Protein AF-A0A7S0MVW5-F1 (afdb_monomer)

Solvent-accessible surface area (backbone atoms only — not comparable to full-atom values): 17102 Å² total; per-residue (Å²): 141,81,83,90,83,86,90,83,88,86,88,87,87,88,82,88,87,86,83,88,82,91,84,80,90,77,93,72,86,74,81,76,71,76,75,78,74,78,78,76,79,80,83,83,58,60,48,75,63,51,92,54,32,26,44,27,55,81,69,75,93,66,80,64,51,85,53,43,31,73,39,68,80,58,76,76,61,58,70,81,57,87,52,83,20,74,45,78,72,50,70,47,24,46,50,53,45,45,56,51,51,52,50,53,50,66,76,37,76,79,34,30,40,28,40,52,34,53,77,57,37,63,41,39,33,47,48,52,46,50,52,44,48,37,38,33,41,67,67,65,44,52,40,70,61,48,48,62,58,48,64,85,56,53,82,86,54,42,60,59,33,39,61,67,53,96,63,84,80,90,62,65,48,42,70,60,57,54,36,43,52,51,41,50,35,36,75,72,42,45,38,34,56,46,93,66,84,81,55,24,55,60,37,61,50,65,61,40,49,50,24,47,32,62,88,52,58,34,30,41,74,77,37,75,95,79,40,74,49,60,62,81,62,45,95,58,98,63,72,48,55,46,85,53,96,94,39,62,44,40,18,60,68,42,48,52,53,54,37,51,77,69,68,57,89,79,85,85,79,85,73,76,83,86,127

Nearest PDB structures (foldseek):
  1ohd-assembly1_A  TM=9.008E-01  e=9.998E-17  Homo sapiens
  1ohe-assembly1_A  TM=9.026E-01  e=9.420E-16  Homo sapiens
  6g86-assembly1_A  TM=8.622E-01  e=2.129E-13  Saccharomyces cerevisiae
  5xw5-assembly1_A  TM=8.844E-01  e=6.140E-13  Saccharomyces cerevisiae S288C
  5xw4-assembly1_A  TM=8.847E-01  e=2.006E-12  Saccharomyces cerevisiae S288C

InterPro domains:
  IPR029021 Protein-tyrosine phosphatase-like [G3DSA:3.90.190.10] (38-185)
  IPR029021 Protein-tyrosine phosphatase-like [SSF52799] (51-191)
  IPR029260 Dual specificity/tyrosine protein phosphatase, N-terminal [PF14671] (56-184)
  IPR029260 Dual specificity/tyrosine protein phosphatase, N-terminal [cd17657] (51-186)
  IPR050561 Protein Tyrosine Phosphatase [PTHR23339] (126-270)

pLDDT: mean 82.32, std 23.45, range [25.62, 98.75]

Sequence (275 aa):
KLSTATPTDEKADFRNVGLDDNLKKKNNRIDQKPRPTREINSSSFAHEVMDRVCIAQNIKPFKSTNKFRCFRPASACTYHAFCDDFGPMSISSIAAFIKQLDHELSSFPSCKVVLCAEQGRRALTNAVFLLGAYMILRMELGAEEVARRFEWLGASSVEAFRDASFSTPDFGLTLHDCWRGLERGRAIGWVRAPSEGEQWGMLDVEQHAHYGDALNGDAHVVVPGKLVAFRGPQDLACGDFSDAGGRREFSAGYYAGVLAELGVTDVVRLPPPRG

Radius of gyration: 28.81 Å; Cα contacts (8 Å, |Δi|>4): 329; chains: 1; bounding box: 74×67×92 Å

Organism: NCBI:txid233186

Structure (mmCIF, N/CA/C/O backbone):
data_AF-A0A7S0MVW5-F1
#
_entry.id   AF-A0A7S0MVW5-F1
#
loop_
_atom_site.group_PDB
_atom_site.id
_atom_site.type_symbol
_atom_site.label_atom_id
_atom_site.label_alt_id
_atom_site.label_comp_id
_atom_site.label_asym_id
_atom_site.label_entity_id
_atom_site.label_seq_id
_atom_site.pdbx_PDB_ins_code
_atom_site.Cartn_x
_atom_site.Cartn_y
_atom_site.Cartn_z
_atom_site.occupancy
_atom_site.B_iso_or_equiv
_atom_site.auth_seq_id
_atom_site.auth_comp_id
_atom_site.auth_asym_id
_atom_site.auth_atom_id
_atom_site.pdbx_PDB_model_num
ATOM 1 N N . LYS A 1 1 ? 55.373 45.893 19.872 1.00 36.97 1 LYS A N 1
ATOM 2 C CA . LYS A 1 1 ? 54.395 47.002 19.755 1.00 36.97 1 LYS A CA 1
ATOM 3 C C . LYS A 1 1 ? 53.036 46.379 19.476 1.00 36.97 1 LYS A C 1
ATOM 5 O O . LYS A 1 1 ? 52.935 45.764 18.431 1.00 36.97 1 LYS A O 1
ATOM 10 N N . LEU A 1 2 ? 51.991 46.418 20.290 1.00 30.59 2 LEU A N 1
ATOM 11 C CA . LEU A 1 2 ? 51.679 46.726 21.699 1.00 30.59 2 LEU A CA 1
ATOM 12 C C . LEU A 1 2 ? 50.283 46.042 21.833 1.00 30.59 2 LEU A C 1
ATOM 14 O O . LEU A 1 2 ? 49.460 46.242 20.951 1.00 30.59 2 LEU A O 1
ATOM 18 N N . SER A 1 3 ? 50.096 45.001 22.649 1.00 26.50 3 SER A N 1
ATOM 19 C CA . SER A 1 3 ? 49.689 45.040 24.068 1.00 26.50 3 SER A CA 1
ATOM 20 C C . SER A 1 3 ? 48.187 45.300 24.312 1.00 26.50 3 SER A C 1
ATOM 22 O O . SER A 1 3 ? 47.752 46.424 24.111 1.00 26.50 3 SER A O 1
ATOM 24 N N . THR A 1 4 ? 47.505 44.267 24.859 1.00 28.06 4 THR A N 1
ATOM 25 C CA . THR A 1 4 ? 46.531 44.270 25.999 1.00 28.06 4 THR A CA 1
ATOM 26 C C . THR A 1 4 ? 45.212 45.070 25.842 1.00 28.06 4 THR A C 1
ATOM 28 O O . THR A 1 4 ? 45.187 46.067 25.149 1.00 28.06 4 THR A O 1
ATOM 31 N N . ALA A 1 5 ? 44.056 44.765 26.449 1.00 29.30 5 ALA A N 1
ATOM 32 C CA . ALA A 1 5 ? 43.727 44.089 27.705 1.00 29.30 5 ALA A CA 1
ATOM 33 C C . ALA A 1 5 ? 42.237 43.639 27.743 1.00 29.30 5 ALA A C 1
ATOM 35 O O . ALA A 1 5 ? 41.417 44.061 26.933 1.00 29.30 5 ALA A O 1
ATOM 36 N N . THR A 1 6 ? 41.945 42.790 28.727 1.00 28.55 6 THR A N 1
ATOM 37 C CA . THR A 1 6 ? 40.687 42.177 29.214 1.00 28.55 6 THR A CA 1
ATOM 38 C C . THR A 1 6 ? 39.700 43.156 29.920 1.00 28.55 6 THR A C 1
ATOM 40 O O . THR A 1 6 ? 40.017 44.340 30.012 1.00 28.55 6 THR A O 1
ATOM 43 N N . PRO A 1 7 ? 38.500 42.700 30.376 1.00 38.78 7 PRO A N 1
ATOM 44 C CA . PRO A 1 7 ? 37.231 43.446 30.380 1.00 38.78 7 PRO A CA 1
ATOM 45 C C . PRO A 1 7 ? 36.907 44.166 31.701 1.00 38.78 7 PRO A C 1
ATOM 47 O O . PRO A 1 7 ? 37.543 43.917 32.724 1.00 38.78 7 PRO A O 1
ATOM 50 N N . THR A 1 8 ? 35.854 44.992 31.691 1.00 27.95 8 THR A N 1
ATOM 51 C CA . THR A 1 8 ? 35.275 45.618 32.891 1.00 27.95 8 THR A CA 1
ATOM 52 C C . THR A 1 8 ? 33.755 45.484 32.950 1.00 27.95 8 THR A C 1
ATOM 54 O O . THR A 1 8 ? 33.061 45.704 31.959 1.00 27.95 8 THR A O 1
ATOM 57 N N . ASP A 1 9 ? 33.309 45.133 34.156 1.00 25.62 9 ASP A N 1
ATOM 58 C CA . ASP A 1 9 ? 31.951 45.048 34.694 1.00 25.62 9 ASP A CA 1
ATOM 59 C C . ASP A 1 9 ? 31.078 46.288 34.466 1.00 25.62 9 ASP A C 1
ATOM 61 O O . ASP A 1 9 ? 31.559 47.418 34.552 1.00 25.62 9 ASP A O 1
ATOM 65 N N . GLU A 1 10 ? 29.760 46.075 34.400 1.00 28.14 10 GLU A N 1
ATOM 66 C CA . GLU A 1 10 ? 28.805 47.058 34.910 1.00 28.14 10 GLU A CA 1
ATOM 67 C C . GLU A 1 10 ? 27.722 46.378 35.764 1.00 28.14 10 GLU A C 1
ATOM 69 O O . GLU A 1 10 ? 26.990 45.487 35.332 1.00 28.14 10 GLU A O 1
ATOM 74 N N . LYS A 1 11 ? 27.696 46.793 37.034 1.00 26.30 11 LYS A N 1
ATOM 75 C CA . LYS A 1 11 ? 26.744 46.426 38.083 1.00 26.30 11 LYS A CA 1
ATOM 76 C C . LYS A 1 11 ? 25.450 47.226 37.922 1.00 26.30 11 LYS A C 1
ATOM 78 O O . LYS A 1 11 ? 25.505 48.417 37.633 1.00 26.30 11 LYS A O 1
ATOM 83 N N . ALA A 1 12 ? 24.324 46.631 38.309 1.00 27.92 12 ALA A N 1
ATOM 84 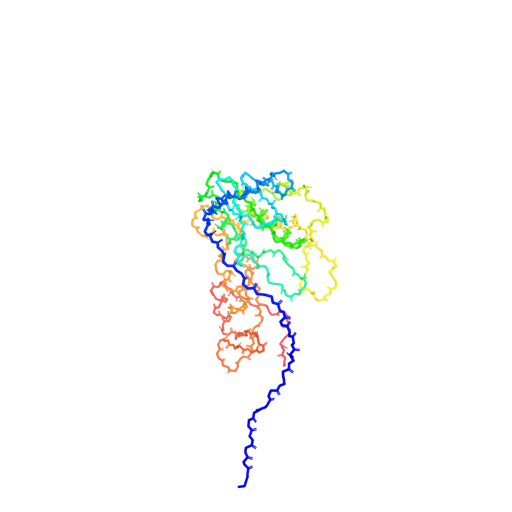C CA . ALA A 1 12 ? 23.188 47.379 38.842 1.00 27.92 12 ALA A CA 1
ATOM 85 C C . ALA A 1 12 ? 22.819 46.823 40.224 1.00 27.92 12 ALA A C 1
ATOM 87 O O . ALA A 1 12 ? 22.648 45.622 40.418 1.00 27.92 12 ALA A O 1
ATOM 88 N N . ASP A 1 13 ? 22.783 47.747 41.174 1.00 27.12 13 ASP A N 1
ATOM 89 C CA . ASP A 1 13 ? 22.669 47.597 42.619 1.00 27.12 13 ASP A CA 1
ATOM 90 C C . ASP A 1 13 ? 21.227 47.925 43.055 1.00 27.12 13 ASP A C 1
ATOM 92 O O . ASP A 1 13 ? 20.575 48.747 42.410 1.00 27.12 13 ASP A O 1
ATOM 96 N N . PHE A 1 14 ? 20.740 47.298 44.135 1.00 26.34 14 PHE A N 1
ATOM 97 C CA . PHE A 1 14 ? 20.216 47.973 45.338 1.00 26.34 14 PHE A CA 1
ATOM 98 C C . PHE A 1 14 ? 19.156 47.184 46.147 1.00 26.34 14 PHE A C 1
ATOM 100 O O . PHE A 1 14 ? 18.011 47.020 45.737 1.00 26.34 14 PHE A O 1
ATOM 107 N N . ARG A 1 15 ? 19.560 46.935 47.408 1.00 26.67 15 ARG A N 1
ATOM 108 C CA . ARG A 1 15 ? 18.840 47.137 48.698 1.00 26.67 15 ARG A CA 1
ATOM 109 C C . ARG A 1 15 ? 18.005 45.995 49.313 1.00 26.67 15 ARG A C 1
ATOM 111 O O . ARG A 1 15 ? 16.843 45.798 48.987 1.00 26.67 15 ARG A O 1
ATOM 118 N N . ASN A 1 16 ? 18.641 45.354 50.313 1.00 27.67 16 ASN A N 1
ATOM 119 C CA . ASN A 1 16 ? 18.253 45.161 51.737 1.00 27.67 16 ASN A CA 1
ATOM 120 C C . ASN A 1 16 ? 16.845 45.656 52.155 1.00 27.67 16 ASN A C 1
ATOM 122 O O . ASN A 1 16 ? 16.402 46.699 51.691 1.00 27.67 16 ASN A O 1
ATOM 126 N N . VAL A 1 17 ? 16.122 45.041 53.104 1.00 26.83 17 VAL A N 1
ATOM 127 C CA . VAL A 1 17 ? 16.450 44.830 54.537 1.00 26.83 17 VAL A CA 1
ATOM 128 C C . VAL A 1 17 ? 15.473 43.790 55.135 1.00 26.83 17 VAL A C 1
ATOM 130 O O . VAL A 1 17 ? 14.287 43.844 54.817 1.00 26.83 17 VAL A O 1
ATOM 133 N N . GLY A 1 18 ? 15.909 42.934 56.074 1.00 26.02 18 GLY A N 1
ATOM 134 C CA . GLY A 1 18 ? 14.983 42.281 57.019 1.00 26.02 18 GLY A CA 1
ATOM 135 C C . GLY A 1 18 ? 15.550 41.082 57.787 1.00 26.02 18 GLY A C 1
ATOM 136 O O . GLY A 1 18 ? 15.684 40.018 57.208 1.00 26.02 18 GLY A O 1
ATOM 137 N N . LEU A 1 19 ? 15.865 41.284 59.069 1.00 27.30 19 LEU A N 1
ATOM 138 C CA . LEU A 1 19 ? 16.581 40.404 60.004 1.00 27.30 19 LEU A CA 1
ATOM 139 C C . LEU A 1 19 ? 15.893 39.085 60.422 1.00 27.30 19 LEU A C 1
ATOM 141 O O . LEU A 1 19 ? 14.680 38.920 60.324 1.00 27.30 19 LEU A O 1
ATOM 145 N N . ASP A 1 20 ? 16.762 38.219 60.952 1.00 29.95 20 ASP A N 1
ATOM 146 C CA . ASP A 1 20 ? 16.613 36.957 61.690 1.00 29.95 20 ASP A CA 1
ATOM 147 C C . ASP A 1 20 ? 15.414 36.829 62.652 1.00 29.95 20 ASP A C 1
ATOM 149 O O . ASP A 1 20 ? 15.068 37.776 63.349 1.00 29.95 20 ASP A O 1
ATOM 153 N N . ASP A 1 21 ? 14.867 35.609 62.790 1.00 29.50 21 ASP A N 1
ATOM 154 C CA . ASP A 1 21 ? 15.030 34.857 64.047 1.00 29.50 21 ASP A CA 1
ATOM 155 C C . ASP A 1 21 ? 14.546 33.392 63.994 1.00 29.50 21 ASP A C 1
ATOM 157 O O . ASP A 1 21 ? 13.557 33.015 63.363 1.00 29.50 21 ASP A O 1
ATOM 161 N N . ASN A 1 22 ? 15.302 32.549 64.698 1.00 29.81 22 ASN A N 1
ATOM 162 C CA . ASN A 1 22 ? 15.141 31.107 64.871 1.00 29.81 22 ASN A CA 1
ATOM 163 C C . ASN A 1 22 ? 13.802 30.686 65.517 1.00 29.81 22 ASN A C 1
ATOM 165 O O . ASN A 1 22 ? 13.389 31.299 66.493 1.00 29.81 22 ASN A O 1
ATOM 169 N N . LEU A 1 23 ? 13.237 29.526 65.126 1.00 27.84 23 LEU A N 1
ATOM 170 C CA . LEU A 1 23 ? 13.039 28.338 65.995 1.00 27.84 23 LEU A CA 1
ATOM 171 C C . LEU A 1 23 ? 12.132 27.254 65.351 1.00 27.84 23 LEU A C 1
ATOM 173 O O . LEU A 1 23 ? 10.988 27.496 64.989 1.00 27.84 23 LEU A O 1
ATOM 177 N N . LYS A 1 24 ? 12.610 26.003 65.454 1.00 29.64 24 LYS A N 1
ATOM 178 C CA . LYS A 1 24 ? 11.852 24.744 65.671 1.00 29.64 24 LYS A CA 1
ATOM 179 C C . LYS A 1 24 ? 11.128 24.064 64.492 1.00 29.64 24 LYS A C 1
ATOM 181 O O . LYS A 1 24 ? 9.963 24.289 64.200 1.00 29.64 24 LYS A O 1
ATOM 186 N N . LYS A 1 25 ? 11.824 23.035 63.986 1.00 34.22 25 LYS A N 1
ATOM 187 C CA . LYS A 1 25 ? 11.357 21.654 63.723 1.00 34.22 25 LYS A CA 1
ATOM 188 C C . LYS A 1 25 ? 9.841 21.408 63.851 1.00 34.22 25 LYS A C 1
ATOM 190 O O . LYS A 1 25 ? 9.323 21.372 64.965 1.00 34.22 25 LYS A O 1
ATOM 195 N N . LYS A 1 26 ? 9.228 20.955 62.753 1.00 30.05 26 LYS A N 1
ATOM 196 C CA . LYS A 1 26 ? 8.355 19.766 62.739 1.00 30.05 26 LYS A CA 1
ATOM 197 C C . LYS A 1 26 ? 8.282 19.185 61.323 1.00 30.05 26 LYS A C 1
ATOM 199 O O . LYS A 1 26 ? 7.702 19.774 60.421 1.00 30.05 26 LYS A O 1
ATOM 204 N N . ASN A 1 27 ? 8.901 18.017 61.157 1.00 33.03 27 ASN A N 1
ATOM 205 C CA . ASN A 1 27 ? 8.707 17.137 60.011 1.00 33.03 27 ASN A CA 1
ATOM 206 C C . ASN A 1 27 ? 7.234 16.721 59.949 1.00 33.03 27 ASN A C 1
ATOM 208 O O . ASN A 1 27 ? 6.809 15.915 60.771 1.00 33.03 27 ASN A O 1
ATOM 212 N N . ASN A 1 28 ? 6.497 17.206 58.953 1.00 28.69 28 ASN A N 1
ATOM 213 C CA . ASN A 1 28 ? 5.275 16.562 58.487 1.00 28.69 28 ASN A CA 1
ATOM 214 C C . ASN A 1 28 ? 5.515 16.099 57.048 1.00 28.69 28 ASN A C 1
ATOM 216 O O . ASN A 1 28 ? 5.452 16.888 56.107 1.00 28.69 28 ASN A O 1
ATOM 220 N N . ARG A 1 29 ? 5.814 14.803 56.889 1.00 30.77 29 ARG A N 1
ATOM 221 C CA . ARG A 1 29 ? 5.631 14.099 55.617 1.00 30.77 29 ARG A CA 1
ATOM 222 C C . ARG A 1 29 ? 4.143 14.175 55.285 1.00 30.77 29 ARG A C 1
ATOM 224 O O . ARG A 1 29 ? 3.334 13.519 55.929 1.00 30.77 29 ARG A O 1
ATOM 231 N N . ILE A 1 30 ? 3.791 15.011 54.317 1.00 32.56 30 ILE A N 1
ATOM 232 C CA . ILE A 1 30 ? 2.491 14.935 53.662 1.00 32.56 30 ILE A CA 1
ATOM 233 C C . ILE A 1 30 ? 2.612 13.787 52.664 1.00 32.56 30 ILE A C 1
ATOM 235 O O . ILE A 1 30 ? 3.296 13.920 51.648 1.00 32.56 30 ILE A O 1
ATOM 239 N N . ASP A 1 31 ? 1.978 12.660 52.979 1.00 32.62 31 ASP A N 1
ATOM 240 C CA . ASP A 1 31 ? 1.713 11.595 52.020 1.00 32.62 31 ASP A CA 1
ATOM 241 C C . ASP A 1 31 ? 0.900 12.188 50.862 1.00 32.62 31 ASP A C 1
ATOM 243 O O . ASP A 1 31 ? -0.315 12.389 50.951 1.00 32.62 31 ASP A O 1
ATOM 247 N N . GLN A 1 32 ? 1.579 12.518 49.762 1.00 29.73 32 GLN A N 1
ATOM 248 C CA . GLN A 1 32 ? 0.913 12.824 48.506 1.00 29.73 32 GLN A CA 1
ATOM 249 C C . GLN A 1 32 ? 0.255 11.534 48.018 1.00 29.73 32 GLN A C 1
ATOM 251 O O . GLN A 1 32 ? 0.898 10.690 47.393 1.00 29.73 32 GLN A O 1
ATOM 256 N N . LYS A 1 33 ? -1.043 11.371 48.307 1.00 31.78 33 LYS A N 1
ATOM 257 C CA . LYS A 1 33 ? -1.877 10.387 47.610 1.00 31.78 33 LYS A CA 1
ATOM 258 C C . LYS A 1 33 ? -1.658 10.573 46.102 1.00 31.78 33 LYS A C 1
ATOM 260 O O . LYS A 1 33 ? -1.794 11.706 45.626 1.00 31.78 33 LYS A O 1
ATOM 265 N N . PRO A 1 34 ? -1.329 9.512 45.343 1.00 31.72 34 PRO A N 1
ATOM 266 C CA . PRO A 1 34 ? -1.210 9.630 43.900 1.00 31.72 34 PRO A CA 1
ATOM 267 C C . PRO A 1 34 ? -2.537 10.160 43.354 1.00 31.72 34 PRO A C 1
ATOM 269 O O . PRO A 1 34 ? -3.606 9.633 43.674 1.00 31.72 34 PRO A O 1
ATOM 272 N N . ARG A 1 35 ? -2.473 11.247 42.572 1.00 27.03 35 ARG A N 1
ATOM 273 C CA . ARG A 1 35 ? -3.645 11.777 41.864 1.00 27.03 35 ARG A CA 1
ATOM 274 C C . ARG A 1 35 ? -4.294 10.625 41.094 1.00 27.03 35 ARG A C 1
ATOM 276 O O . ARG A 1 35 ? -3.564 9.923 40.388 1.00 27.03 35 ARG A O 1
ATOM 283 N N . PRO A 1 36 ? -5.622 10.440 41.185 1.00 27.80 36 PRO A N 1
ATOM 284 C CA . PRO A 1 36 ? -6.290 9.422 40.398 1.00 27.80 36 PRO A CA 1
ATOM 285 C C . PRO A 1 36 ? -5.999 9.705 38.926 1.00 27.80 36 PRO A C 1
ATOM 287 O O . PRO A 1 36 ? -6.233 10.806 38.416 1.00 27.80 36 PRO A O 1
ATOM 290 N N . THR A 1 37 ? -5.407 8.716 38.265 1.00 34.16 37 THR A N 1
ATOM 291 C CA . THR A 1 37 ? -5.285 8.679 36.814 1.00 34.16 37 THR A CA 1
ATOM 292 C C . THR A 1 37 ? -6.713 8.754 36.294 1.00 34.16 37 THR A C 1
ATOM 294 O O . THR A 1 37 ? -7.527 7.904 36.637 1.00 34.16 37 THR A O 1
ATOM 297 N N . ARG A 1 38 ? -7.052 9.822 35.560 1.00 31.25 38 ARG A N 1
ATOM 298 C CA . ARG A 1 38 ? -8.383 9.969 34.959 1.00 31.25 38 ARG A CA 1
ATOM 299 C C . ARG A 1 38 ? -8.670 8.714 34.138 1.00 31.25 38 ARG A C 1
ATOM 301 O O . ARG A 1 38 ? -8.005 8.489 33.127 1.00 31.25 38 ARG A O 1
ATOM 308 N N . GLU A 1 39 ? -9.625 7.913 34.595 1.00 33.44 39 GLU A N 1
ATOM 309 C CA . GLU A 1 39 ? -10.184 6.822 33.811 1.00 33.44 39 GLU A CA 1
ATOM 310 C C . GLU A 1 39 ? -10.741 7.404 32.510 1.00 33.44 39 GLU A C 1
ATOM 312 O O . GLU A 1 39 ? -11.427 8.430 32.489 1.00 33.44 39 GLU A O 1
ATOM 317 N N . ILE A 1 40 ? -10.350 6.785 31.402 1.00 42.69 40 ILE A N 1
ATOM 318 C CA . ILE A 1 40 ? -10.777 7.167 30.065 1.00 42.69 40 ILE A CA 1
ATOM 319 C C . ILE A 1 40 ? -12.222 6.682 29.922 1.00 42.69 40 ILE A C 1
ATOM 321 O O . ILE A 1 40 ? -12.452 5.489 29.734 1.00 42.69 40 ILE A O 1
ATOM 325 N N . ASN A 1 41 ? -13.193 7.595 30.020 1.00 35.72 41 ASN A N 1
ATOM 326 C CA . ASN A 1 41 ? -14.575 7.302 29.643 1.00 35.72 41 ASN A CA 1
ATOM 327 C C . ASN A 1 41 ? -14.609 6.931 28.151 1.00 35.72 41 ASN A C 1
ATOM 329 O O . ASN A 1 41 ? -14.241 7.720 27.282 1.00 35.72 41 ASN A O 1
ATOM 333 N N . SER A 1 42 ? -15.004 5.693 27.876 1.00 41.88 42 SER A N 1
ATOM 334 C CA . SER A 1 42 ? -14.751 4.951 26.640 1.00 41.88 42 SER A CA 1
ATOM 335 C C . SER A 1 42 ? -15.755 5.185 25.505 1.00 41.88 42 SER A C 1
ATOM 337 O O . SER A 1 42 ? -15.845 4.342 24.621 1.00 41.88 42 SER A O 1
ATOM 339 N N . SER A 1 43 ? -16.547 6.260 25.508 1.00 37.47 43 SER A N 1
ATOM 340 C CA . SER A 1 43 ? -17.742 6.330 24.645 1.00 37.47 43 SER A CA 1
ATOM 341 C C . SER A 1 43 ? -17.731 7.390 23.541 1.00 37.47 43 SER A C 1
ATOM 343 O O . SER A 1 43 ? -18.751 7.544 22.881 1.00 37.47 43 SER A O 1
ATOM 345 N N . SER A 1 44 ? -16.639 8.129 23.305 1.00 51.47 44 SER A N 1
ATOM 346 C CA . SER A 1 44 ? -16.680 9.222 22.310 1.00 51.47 44 SER A CA 1
ATOM 347 C C . SER A 1 44 ? -15.438 9.423 21.436 1.00 51.47 44 SER A C 1
ATOM 349 O O . SER A 1 44 ? -15.385 10.417 20.722 1.00 51.47 44 SER A O 1
ATOM 351 N N . PHE A 1 45 ? -14.437 8.533 21.468 1.00 65.06 45 PHE A N 1
ATOM 352 C CA . PHE A 1 45 ? -13.191 8.759 20.706 1.00 65.06 45 PHE A CA 1
ATOM 353 C C . PHE A 1 45 ? -12.645 7.554 19.934 1.00 65.06 45 PHE A C 1
ATOM 355 O O . PHE A 1 45 ? -11.788 7.746 19.076 1.00 65.06 45 PHE A O 1
ATOM 362 N N . ALA A 1 46 ? -13.108 6.336 20.223 1.00 81.88 46 ALA A N 1
ATOM 363 C CA . ALA A 1 46 ? -12.643 5.125 19.558 1.00 81.88 46 ALA A CA 1
ATOM 364 C C . ALA A 1 46 ? -13.836 4.369 18.968 1.00 81.88 46 ALA A C 1
ATOM 366 O O . ALA A 1 46 ? -14.790 4.076 19.687 1.00 81.88 46 ALA A O 1
ATOM 367 N N . HIS A 1 47 ? -13.769 4.055 17.678 1.00 90.00 47 HIS A N 1
ATOM 368 C CA . HIS A 1 47 ? -14.793 3.302 16.958 1.00 90.00 47 HIS A CA 1
ATOM 369 C C . HIS A 1 47 ? -14.310 1.879 16.733 1.00 90.00 47 HIS A C 1
ATOM 371 O O . HIS A 1 47 ? -13.216 1.680 16.211 1.00 90.00 47 HIS A O 1
ATOM 377 N N . GLU A 1 48 ? -15.101 0.893 17.141 1.00 93.12 48 GLU A N 1
ATOM 378 C CA . GLU A 1 48 ? -14.813 -0.514 16.873 1.00 93.12 48 GLU A CA 1
ATOM 379 C C . GLU A 1 48 ? -15.113 -0.838 15.407 1.00 93.12 48 GLU A C 1
ATOM 381 O O . GLU A 1 48 ? -16.190 -0.521 14.910 1.00 93.12 48 GLU A O 1
ATOM 386 N N . VAL A 1 49 ? -14.140 -1.426 14.712 1.00 94.38 49 VAL A N 1
ATOM 387 C CA . VAL A 1 49 ? -14.195 -1.675 13.257 1.00 94.38 49 VAL A CA 1
ATOM 388 C C . VAL A 1 49 ? -14.130 -3.168 12.919 1.00 94.38 49 VAL A C 1
ATOM 390 O O . VAL A 1 49 ? -14.677 -3.620 11.910 1.00 94.38 49 VAL A O 1
ATOM 393 N N . MET A 1 50 ? -13.499 -3.949 13.793 1.00 93.81 50 MET A N 1
ATOM 394 C CA . MET A 1 50 ? -13.474 -5.410 13.786 1.00 93.81 50 MET A CA 1
ATOM 395 C C . MET A 1 50 ? -13.335 -5.912 15.224 1.00 93.81 50 MET A C 1
ATOM 397 O O . MET A 1 50 ? -13.069 -5.113 16.126 1.00 93.81 50 MET A O 1
ATOM 401 N N . ASP A 1 51 ? -13.509 -7.218 15.435 1.00 93.00 51 ASP A N 1
ATOM 402 C CA . ASP A 1 51 ? -13.389 -7.806 16.769 1.00 93.00 51 ASP A CA 1
ATOM 403 C C . ASP A 1 51 ? -12.077 -7.373 17.432 1.00 93.00 51 ASP A C 1
ATOM 405 O O . ASP A 1 51 ? -10.994 -7.469 16.850 1.00 93.00 51 ASP A O 1
ATOM 409 N N . ARG A 1 52 ? -12.208 -6.828 18.644 1.00 94.50 52 ARG A N 1
ATOM 410 C CA . ARG A 1 52 ? -11.115 -6.293 19.465 1.00 94.50 52 ARG A CA 1
ATOM 411 C C . ARG A 1 52 ? -10.299 -5.155 18.849 1.00 94.50 52 ARG A C 1
ATOM 413 O O . ARG A 1 52 ? -9.367 -4.712 19.518 1.00 94.50 52 ARG A O 1
ATOM 420 N N . VAL A 1 53 ? -10.621 -4.630 17.667 1.00 96.81 53 VAL A N 1
ATOM 421 C CA . VAL A 1 53 ? -9.867 -3.517 17.072 1.00 96.81 53 VAL A CA 1
ATOM 422 C C . VAL A 1 53 ? -10.727 -2.288 16.881 1.00 96.81 53 VAL A C 1
ATOM 424 O O . VAL A 1 53 ? -11.775 -2.300 16.233 1.00 96.81 53 VAL A O 1
ATOM 427 N N . CYS A 1 54 ? -10.230 -1.196 17.445 1.00 95.25 54 CYS A N 1
ATOM 428 C CA . CYS A 1 54 ? -10.821 0.119 17.331 1.00 95.25 54 CYS A CA 1
ATOM 429 C C . CYS A 1 54 ? -9.880 1.067 16.587 1.00 95.25 54 CYS A C 1
ATOM 431 O O . CYS A 1 54 ? -8.666 0.886 16.613 1.00 95.25 54 CYS A O 1
ATOM 433 N N . ILE A 1 55 ? -10.423 2.125 15.996 1.00 95.06 55 ILE A N 1
ATOM 434 C CA . ILE A 1 55 ? -9.662 3.271 15.493 1.00 95.06 55 ILE A CA 1
ATOM 435 C C . ILE A 1 55 ? -10.022 4.516 16.296 1.00 95.06 55 ILE A C 1
ATOM 437 O O . ILE A 1 55 ? -11.187 4.739 16.622 1.00 95.06 55 ILE A O 1
ATOM 441 N N . ALA A 1 56 ? -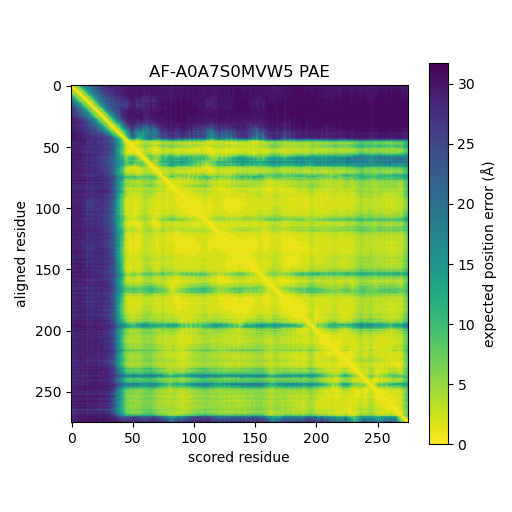9.021 5.325 16.624 1.00 92.50 56 ALA A N 1
ATOM 442 C CA . ALA A 1 56 ? -9.197 6.592 17.316 1.00 92.50 56 ALA A CA 1
ATOM 443 C C . ALA A 1 56 ? -8.250 7.652 16.747 1.00 92.50 56 ALA A C 1
ATOM 445 O O . ALA A 1 56 ? -7.084 7.367 16.478 1.00 92.50 56 ALA A O 1
ATOM 446 N N . GLN A 1 57 ? -8.733 8.888 16.629 1.00 90.00 57 GLN A N 1
ATOM 447 C CA . GLN A 1 57 ? -7.932 10.058 16.261 1.00 90.00 57 GLN A CA 1
ATOM 448 C C . GLN A 1 57 ? -8.016 11.113 17.369 1.00 90.00 57 GLN A C 1
ATOM 450 O O . GLN A 1 57 ? -8.984 11.156 18.126 1.00 90.00 57 GLN A O 1
ATOM 455 N N . ASN A 1 58 ? -7.005 11.980 17.473 1.00 80.75 58 ASN A N 1
ATOM 456 C CA . ASN A 1 58 ? -6.961 13.097 18.431 1.00 80.75 58 ASN A CA 1
ATOM 457 C C . ASN A 1 58 ? -6.999 12.665 19.907 1.00 80.75 58 ASN A C 1
ATOM 459 O O . ASN A 1 58 ? -7.258 13.468 20.804 1.00 80.75 58 ASN A O 1
ATOM 463 N N . ILE A 1 59 ? -6.687 11.399 20.176 1.00 77.50 59 ILE A N 1
ATOM 464 C CA . ILE A 1 59 ? -6.529 10.884 21.529 1.00 77.50 59 ILE A CA 1
ATOM 465 C C . ILE A 1 59 ? -5.141 11.230 22.062 1.00 77.50 59 ILE A C 1
ATOM 467 O O . ILE A 1 59 ? -4.119 11.012 21.405 1.00 77.50 59 ILE A O 1
ATOM 471 N N . LYS A 1 60 ? -5.090 11.754 23.291 1.00 73.25 60 LYS A N 1
ATOM 472 C CA . LYS A 1 60 ? -3.813 11.921 23.990 1.00 73.25 60 LYS A CA 1
ATOM 473 C C . LYS A 1 60 ? -3.152 10.549 24.143 1.00 73.25 60 LYS A C 1
ATOM 475 O O . LYS A 1 60 ? -3.864 9.577 24.413 1.00 73.25 60 LYS A O 1
ATOM 480 N N . PRO A 1 61 ? -1.817 10.455 24.013 1.00 67.81 61 PRO A N 1
ATOM 481 C CA . PRO A 1 61 ? -1.109 9.224 24.315 1.00 67.81 61 PRO A CA 1
ATOM 482 C C . PRO A 1 61 ? -1.526 8.720 25.697 1.00 67.81 61 PRO A C 1
ATOM 484 O O . PRO A 1 61 ? -1.395 9.430 26.695 1.00 67.81 61 PRO A O 1
ATOM 487 N N . PHE A 1 62 ? -2.070 7.510 25.740 1.00 76.00 62 PHE A N 1
ATOM 488 C CA . PHE A 1 62 ? -2.413 6.838 26.980 1.00 76.00 62 PHE A CA 1
ATOM 489 C C . PHE A 1 62 ? -1.501 5.632 27.156 1.00 76.00 62 PHE A C 1
ATOM 491 O O . PHE A 1 62 ? -1.048 5.025 26.184 1.00 76.00 62 PHE A O 1
ATOM 498 N N . LYS A 1 63 ? -1.208 5.300 28.414 1.00 74.94 63 LYS A N 1
ATOM 499 C CA . LYS A 1 63 ? -0.469 4.080 28.725 1.00 74.94 63 LYS A CA 1
ATOM 500 C C . LYS A 1 63 ? -1.377 2.887 28.465 1.00 74.94 63 LYS A C 1
ATOM 502 O O . LYS A 1 63 ? -2.512 2.877 28.937 1.00 74.94 63 LYS A O 1
ATOM 507 N N . SER A 1 64 ? -0.865 1.897 27.743 1.00 79.31 64 SER A N 1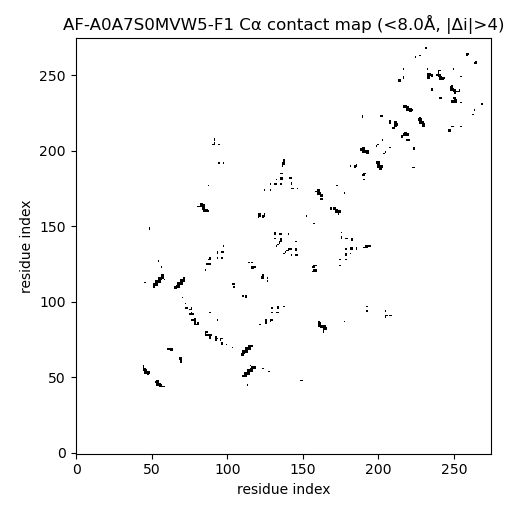
ATOM 508 C CA . SER A 1 64 ? -1.558 0.628 27.547 1.00 79.31 64 SER A CA 1
ATOM 509 C C . SER A 1 64 ? -1.951 0.025 28.898 1.00 79.31 64 SER A C 1
ATOM 511 O O . SER A 1 64 ? -1.179 0.049 29.857 1.00 79.31 64 SER A O 1
ATOM 513 N N . THR A 1 65 ? -3.178 -0.476 28.969 1.00 83.69 65 THR A N 1
ATOM 514 C CA . THR A 1 65 ? -3.777 -1.105 30.150 1.00 83.69 65 THR A CA 1
ATOM 515 C C . THR A 1 65 ? -4.065 -2.575 29.854 1.00 83.69 65 THR A C 1
ATOM 517 O O . THR A 1 65 ? -3.941 -3.019 28.714 1.00 83.69 65 THR A O 1
ATOM 520 N N . ASN A 1 66 ? -4.542 -3.320 30.853 1.00 82.25 66 ASN A N 1
ATOM 521 C CA . ASN A 1 66 ? -4.984 -4.708 30.668 1.00 82.25 66 ASN A CA 1
ATOM 522 C C . ASN A 1 66 ? -6.250 -4.843 29.795 1.00 82.25 66 ASN A C 1
ATOM 524 O O . ASN A 1 66 ? -6.649 -5.960 29.490 1.00 82.25 66 ASN A O 1
ATOM 528 N N . LYS A 1 67 ? -6.916 -3.731 29.442 1.00 86.62 67 LYS A N 1
ATOM 529 C CA . LYS A 1 67 ? -8.139 -3.719 28.617 1.00 86.62 67 LYS A CA 1
ATOM 530 C C . LYS A 1 67 ? -7.926 -3.087 27.244 1.00 86.62 67 LYS A C 1
ATOM 532 O O . LYS A 1 67 ? -8.491 -3.563 26.268 1.00 86.62 67 LYS A O 1
ATOM 537 N N . PHE A 1 68 ? -7.135 -2.019 27.173 1.00 89.94 68 PHE A N 1
ATOM 538 C CA . PHE A 1 68 ? -6.912 -1.240 25.955 1.00 89.94 68 PHE A CA 1
ATOM 539 C C . PHE A 1 68 ? -5.429 -1.047 25.696 1.00 89.94 68 PHE A C 1
ATOM 541 O O . PHE A 1 68 ? -4.691 -0.618 26.588 1.00 89.94 68 PHE A O 1
ATOM 548 N N . ARG A 1 69 ? -5.020 -1.269 24.452 1.00 91.25 69 ARG A N 1
ATOM 549 C CA . ARG A 1 69 ? -3.646 -1.092 23.997 1.00 91.25 69 ARG A CA 1
ATOM 550 C C . ARG A 1 69 ? -3.616 -0.107 22.842 1.00 91.25 69 ARG A C 1
ATOM 552 O O . ARG A 1 69 ? -4.295 -0.319 21.847 1.00 91.25 69 ARG A O 1
ATOM 559 N N . CYS A 1 70 ? -2.862 0.977 22.982 1.00 90.75 70 CYS A N 1
ATOM 560 C CA . CYS A 1 70 ? -2.674 1.899 21.867 1.00 90.75 70 CYS A CA 1
ATOM 561 C C . CYS A 1 70 ? -1.665 1.294 20.891 1.00 90.75 70 CYS A C 1
ATOM 563 O O . CYS A 1 70 ? -0.545 0.972 21.286 1.00 90.75 70 CYS A O 1
ATOM 565 N N . PHE A 1 71 ? -2.072 1.164 19.636 1.00 92.06 71 PHE A N 1
ATOM 566 C CA . PHE A 1 71 ? -1.264 0.678 18.532 1.00 92.06 71 PHE A CA 1
ATOM 567 C C . PHE A 1 71 ? -0.973 1.835 17.583 1.00 92.06 71 PHE A C 1
ATOM 569 O O . PHE A 1 71 ? -1.879 2.545 17.141 1.00 92.06 71 PHE A O 1
ATOM 576 N N . ARG A 1 72 ? 0.310 2.037 17.296 1.00 91.00 72 ARG A N 1
ATOM 577 C CA . ARG A 1 72 ? 0.790 2.964 16.275 1.00 91.00 72 ARG A CA 1
ATOM 578 C C . ARG A 1 72 ? 1.676 2.163 15.332 1.00 91.00 72 ARG A C 1
ATOM 580 O O . ARG A 1 72 ? 2.639 1.576 15.827 1.00 91.00 72 ARG A O 1
ATOM 587 N N . PRO A 1 73 ? 1.357 2.112 14.031 1.00 87.12 73 PRO A N 1
ATOM 588 C CA . PRO A 1 73 ? 2.218 1.457 13.063 1.00 87.12 73 PRO A CA 1
ATOM 589 C C . PRO A 1 73 ? 3.618 2.074 13.091 1.00 87.12 73 PRO A C 1
ATOM 591 O O . PRO A 1 73 ? 3.767 3.281 13.292 1.00 87.12 73 PRO A O 1
ATOM 594 N N . ALA A 1 74 ? 4.638 1.243 12.904 1.00 87.38 74 ALA A N 1
ATOM 595 C CA . ALA A 1 74 ? 6.017 1.688 12.769 1.00 87.38 74 ALA A CA 1
ATOM 596 C C . ALA A 1 74 ? 6.207 2.594 11.538 1.00 87.38 74 ALA A C 1
ATOM 598 O O . ALA A 1 74 ? 5.379 2.611 10.626 1.00 87.38 74 ALA A O 1
ATOM 599 N N . SER A 1 75 ? 7.346 3.287 11.474 1.00 78.81 75 SER A N 1
ATOM 600 C CA . SER A 1 75 ? 7.695 4.207 10.379 1.00 78.81 75 SER A CA 1
ATOM 601 C C . SER A 1 75 ? 7.730 3.560 8.989 1.00 78.81 75 SER A C 1
ATOM 603 O O . SER A 1 75 ? 7.543 4.247 7.996 1.00 78.81 75 SER A O 1
ATOM 605 N N . ALA A 1 76 ? 7.903 2.237 8.892 1.00 77.12 76 ALA A N 1
ATOM 606 C CA . ALA A 1 76 ? 7.769 1.498 7.628 1.00 77.12 76 ALA A CA 1
ATOM 607 C C . ALA A 1 76 ? 6.348 1.578 7.016 1.00 77.12 76 ALA A C 1
ATOM 609 O O . ALA A 1 76 ? 6.134 1.243 5.851 1.00 77.12 76 ALA A O 1
ATOM 610 N N . CYS A 1 77 ? 5.367 2.029 7.801 1.00 81.81 77 CYS A N 1
ATOM 611 C CA . CYS A 1 77 ? 3.999 2.304 7.378 1.00 81.81 77 CYS A CA 1
ATOM 612 C C . CYS A 1 77 ? 3.740 3.809 7.177 1.00 81.81 77 CYS A C 1
ATOM 614 O O . CYS A 1 77 ? 2.587 4.237 7.234 1.00 81.81 77 CYS A O 1
ATOM 616 N N . THR A 1 78 ? 4.783 4.615 6.958 1.00 85.88 78 THR A N 1
ATOM 617 C CA . THR A 1 78 ? 4.671 6.041 6.629 1.00 85.88 78 THR A CA 1
ATOM 618 C C . THR A 1 78 ? 4.792 6.249 5.121 1.00 85.88 78 THR A C 1
ATOM 620 O O . THR A 1 78 ? 5.642 5.654 4.466 1.00 85.88 78 THR A O 1
ATOM 623 N N . TYR A 1 79 ? 3.918 7.083 4.561 1.00 91.81 79 TYR A N 1
ATOM 624 C CA . TYR A 1 79 ? 3.968 7.451 3.150 1.00 91.81 79 TYR A CA 1
ATOM 625 C C . TYR A 1 79 ? 4.993 8.564 2.918 1.00 91.81 79 TYR A C 1
ATOM 627 O O . TYR A 1 79 ? 5.033 9.541 3.670 1.00 91.81 79 TYR A O 1
ATOM 635 N N . HIS A 1 80 ? 5.786 8.439 1.857 1.00 89.62 80 HIS A N 1
ATOM 636 C CA . HIS A 1 80 ? 6.745 9.455 1.437 1.00 89.62 80 HIS A CA 1
ATOM 637 C C . HIS A 1 80 ? 6.203 10.184 0.208 1.00 89.62 80 HIS A C 1
ATOM 639 O O . HIS A 1 80 ? 6.221 9.645 -0.893 1.00 89.62 80 HIS A O 1
ATOM 645 N N . ALA A 1 81 ? 5.698 11.400 0.423 1.00 92.38 81 ALA A N 1
ATOM 646 C CA . ALA A 1 81 ? 5.107 12.217 -0.630 1.00 92.38 81 ALA A CA 1
ATOM 647 C C . ALA A 1 81 ? 6.139 12.662 -1.667 1.00 92.38 81 ALA A C 1
ATOM 649 O O . ALA A 1 81 ? 7.239 13.092 -1.308 1.00 92.38 81 ALA A O 1
ATOM 650 N N . PHE A 1 82 ? 5.758 12.610 -2.944 1.00 89.44 82 PHE A N 1
ATOM 651 C CA . PHE A 1 82 ? 6.535 13.222 -4.020 1.00 89.44 82 PHE A CA 1
ATOM 652 C C . PHE A 1 82 ? 6.196 14.714 -4.173 1.00 89.44 82 PHE A C 1
ATOM 654 O O . PHE A 1 82 ? 7.085 15.552 -4.325 1.00 89.44 82 PHE A O 1
ATOM 661 N N . CYS A 1 83 ? 4.909 15.049 -4.101 1.00 92.75 83 CYS A N 1
ATOM 662 C CA . CYS A 1 83 ? 4.365 16.399 -4.131 1.00 92.75 83 CYS A CA 1
ATOM 663 C C . CYS A 1 83 ? 3.333 16.569 -2.998 1.00 92.75 83 CYS A C 1
ATOM 665 O O . CYS A 1 83 ? 3.691 16.499 -1.824 1.00 92.75 83 CYS A O 1
ATOM 667 N N . ASP A 1 84 ? 2.063 16.816 -3.332 1.00 94.06 84 ASP A N 1
ATOM 668 C CA . ASP A 1 84 ? 0.956 16.915 -2.371 1.00 94.06 84 ASP A CA 1
ATOM 669 C C . ASP A 1 84 ? 0.151 15.603 -2.248 1.00 94.06 84 ASP A C 1
ATOM 671 O O . ASP A 1 84 ? -0.842 15.532 -1.517 1.00 94.06 84 ASP A O 1
ATOM 675 N N . ASP A 1 85 ? 0.573 14.553 -2.955 1.00 96.94 85 ASP A N 1
ATOM 676 C CA . ASP A 1 85 ? 0.110 13.185 -2.745 1.00 96.94 85 ASP A CA 1
ATOM 677 C C . ASP A 1 85 ? 0.444 12.701 -1.328 1.00 96.94 85 ASP A C 1
ATOM 679 O O . ASP A 1 85 ? 1.435 13.096 -0.718 1.00 96.94 85 ASP A O 1
ATOM 683 N N . PHE A 1 86 ? -0.415 11.851 -0.768 1.00 96.94 86 PHE A N 1
ATOM 684 C CA . PHE A 1 86 ? -0.275 11.395 0.619 1.00 96.94 86 PHE A CA 1
ATOM 685 C C . PHE A 1 86 ? -0.551 9.902 0.810 1.00 96.94 86 PHE A C 1
ATOM 687 O O . PHE A 1 86 ? -0.510 9.421 1.940 1.00 96.94 86 PHE A O 1
ATOM 694 N N . GLY A 1 87 ? -0.874 9.181 -0.261 1.00 96.69 87 GLY A N 1
ATOM 695 C CA . GLY A 1 87 ? -1.272 7.782 -0.228 1.00 96.69 87 GLY A CA 1
ATOM 696 C C . GLY A 1 87 ? -1.914 7.342 -1.549 1.00 96.69 87 GLY A C 1
ATOM 697 O O . GLY A 1 87 ? -1.942 8.125 -2.500 1.00 96.69 87 GLY A O 1
ATOM 698 N N . PRO A 1 88 ? -2.490 6.127 -1.600 1.00 97.38 88 PRO A N 1
ATOM 699 C CA . PRO A 1 88 ? -2.557 5.157 -0.505 1.00 97.38 88 PRO A CA 1
ATOM 700 C C . PRO A 1 88 ? -1.195 4.523 -0.176 1.00 97.38 88 PRO A C 1
ATOM 702 O O . PRO A 1 88 ? -0.212 4.687 -0.894 1.00 97.38 88 PRO A O 1
ATOM 705 N N . MET A 1 89 ? -1.139 3.783 0.933 1.00 95.50 89 MET A N 1
ATOM 706 C CA . MET A 1 89 ? 0.063 3.052 1.353 1.00 95.50 89 MET A CA 1
ATOM 707 C C . MET A 1 89 ? 0.444 1.952 0.347 1.00 95.50 89 MET A C 1
ATOM 709 O O . MET A 1 89 ? -0.432 1.274 -0.192 1.00 95.50 89 MET A O 1
ATOM 713 N N . SER A 1 90 ? 1.748 1.736 0.142 1.00 94.25 90 SER A N 1
ATOM 714 C CA . SER A 1 90 ? 2.276 0.694 -0.754 1.00 94.25 90 SER A CA 1
ATOM 715 C C . SER A 1 90 ? 2.004 -0.723 -0.234 1.00 94.25 90 SER A C 1
ATOM 717 O O . SER A 1 90 ? 1.698 -0.920 0.947 1.00 94.25 90 SER A O 1
ATOM 719 N N . ILE A 1 91 ? 2.172 -1.741 -1.090 1.00 93.69 91 ILE A N 1
ATOM 720 C CA . ILE A 1 91 ? 1.958 -3.134 -0.674 1.00 93.69 91 ILE A CA 1
ATOM 721 C C . ILE A 1 91 ? 2.929 -3.587 0.423 1.00 93.69 91 ILE A C 1
ATOM 723 O O . ILE A 1 91 ? 2.526 -4.300 1.340 1.00 93.69 91 ILE A O 1
ATOM 727 N N . SER A 1 92 ? 4.174 -3.111 0.395 1.00 92.62 92 SER A N 1
ATOM 728 C CA . SER A 1 92 ? 5.164 -3.389 1.440 1.00 92.62 92 SER A CA 1
ATOM 729 C C . SER A 1 92 ? 4.754 -2.787 2.786 1.00 92.62 92 SER A C 1
ATOM 731 O O . SER A 1 92 ? 4.845 -3.459 3.815 1.00 92.62 92 SER A O 1
ATOM 733 N N . SER A 1 93 ? 4.203 -1.569 2.791 1.00 94.69 93 SER A N 1
ATOM 734 C CA . SER A 1 93 ? 3.647 -0.961 4.004 1.00 94.69 93 SER A CA 1
ATOM 735 C C . SER A 1 93 ? 2.389 -1.681 4.497 1.00 94.69 93 SER A C 1
ATOM 737 O O . SER A 1 93 ? 2.227 -1.864 5.703 1.00 94.69 93 SER A O 1
ATOM 739 N N . ILE A 1 94 ? 1.515 -2.136 3.591 1.00 96.62 94 ILE A N 1
ATOM 740 C CA . ILE A 1 94 ? 0.362 -2.976 3.950 1.00 96.62 94 ILE A CA 1
ATOM 741 C C . ILE A 1 94 ? 0.852 -4.264 4.621 1.00 96.62 94 ILE A C 1
ATOM 743 O O . ILE A 1 94 ? 0.365 -4.615 5.693 1.00 96.62 94 ILE A O 1
ATOM 747 N N . ALA A 1 95 ? 1.846 -4.943 4.050 1.00 95.00 95 ALA A N 1
ATOM 748 C CA . ALA A 1 95 ? 2.380 -6.172 4.620 1.00 95.00 95 ALA A CA 1
ATOM 749 C C . ALA A 1 95 ? 3.001 -5.966 6.003 1.00 95.00 95 ALA A C 1
ATOM 751 O O . ALA A 1 95 ? 2.709 -6.724 6.932 1.00 95.00 95 ALA A O 1
ATOM 752 N N . ALA A 1 96 ? 3.795 -4.905 6.165 1.00 94.38 96 ALA A N 1
ATOM 753 C CA . ALA A 1 96 ? 4.354 -4.522 7.454 1.00 94.38 96 ALA A CA 1
ATOM 754 C C . ALA A 1 96 ? 3.253 -4.223 8.483 1.00 94.38 96 ALA A C 1
ATOM 756 O O . ALA A 1 96 ? 3.365 -4.642 9.636 1.00 94.38 96 ALA A O 1
ATOM 757 N N . PHE A 1 97 ? 2.180 -3.536 8.079 1.00 96.75 97 PHE A N 1
ATOM 758 C CA . PHE A 1 97 ? 1.034 -3.256 8.942 1.00 96.75 97 PHE A CA 1
ATOM 759 C C . PHE A 1 97 ? 0.313 -4.536 9.375 1.00 96.75 97 PHE A C 1
ATOM 761 O O . PHE A 1 97 ? 0.035 -4.692 10.563 1.00 96.75 97 PHE A O 1
ATOM 768 N N . ILE A 1 98 ? 0.052 -5.465 8.448 1.00 96.31 98 ILE A N 1
ATOM 769 C CA . ILE A 1 98 ? -0.600 -6.744 8.764 1.00 96.31 98 ILE A CA 1
ATOM 770 C C . ILE A 1 98 ? 0.256 -7.553 9.747 1.00 96.31 98 ILE A C 1
ATOM 772 O O . ILE A 1 98 ? -0.265 -7.957 10.785 1.00 96.31 98 ILE A O 1
ATOM 776 N N . LYS A 1 99 ? 1.567 -7.708 9.491 1.00 94.44 99 LYS A N 1
ATOM 777 C CA . LYS A 1 99 ? 2.495 -8.403 10.409 1.00 94.44 99 LYS A CA 1
ATOM 778 C C . LYS A 1 99 ? 2.466 -7.776 11.818 1.00 94.44 99 LYS A C 1
ATOM 780 O O . LYS A 1 99 ? 2.394 -8.493 12.814 1.00 94.44 99 LYS A O 1
ATOM 785 N N . GLN A 1 100 ? 2.481 -6.443 11.913 1.00 95.69 100 GLN A N 1
ATOM 786 C CA . GLN A 1 100 ? 2.440 -5.726 13.195 1.00 95.69 100 GLN A CA 1
ATOM 787 C C . GLN A 1 100 ? 1.104 -5.888 13.932 1.00 95.69 100 GLN A C 1
ATOM 789 O O . GLN A 1 100 ? 1.098 -6.118 15.141 1.00 95.69 100 GLN A O 1
ATOM 794 N N . LEU A 1 101 ? -0.024 -5.775 13.226 1.00 96.19 101 LEU A N 1
ATOM 795 C CA . LEU A 1 101 ? -1.343 -5.892 13.843 1.00 96.19 101 LEU A CA 1
ATOM 796 C C . LEU A 1 101 ? -1.627 -7.328 14.302 1.00 96.19 101 LEU A C 1
ATOM 798 O O . LEU A 1 101 ? -2.134 -7.514 15.407 1.00 96.19 101 LEU A O 1
ATOM 802 N N . ASP A 1 102 ? -1.237 -8.331 13.510 1.00 95.56 102 ASP A N 1
ATOM 803 C CA . ASP A 1 102 ? -1.323 -9.742 13.903 1.00 95.56 102 ASP A CA 1
ATOM 804 C C . ASP A 1 102 ? -0.523 -10.001 15.187 1.00 95.56 102 ASP A C 1
ATOM 806 O O . ASP A 1 102 ? -1.044 -10.595 16.133 1.00 95.56 102 ASP A O 1
ATOM 810 N N . HIS A 1 103 ? 0.710 -9.486 15.258 1.00 94.69 103 HIS A N 1
ATOM 811 C CA . HIS A 1 103 ? 1.560 -9.612 16.441 1.00 94.69 103 HIS A CA 1
ATOM 812 C C . HIS A 1 103 ? 0.943 -8.964 17.690 1.00 94.69 103 HIS A C 1
ATOM 814 O O . HIS A 1 103 ? 0.989 -9.539 18.780 1.00 94.69 103 HIS A O 1
ATOM 820 N N . GLU A 1 104 ? 0.352 -7.775 17.558 1.00 94.62 104 GLU A N 1
ATOM 821 C CA . GLU A 1 104 ? -0.326 -7.100 18.670 1.00 94.62 104 GLU A CA 1
ATOM 822 C C . GLU A 1 104 ? -1.561 -7.881 19.146 1.00 94.62 104 GLU A C 1
ATOM 824 O O . GLU A 1 104 ? -1.775 -8.048 20.351 1.00 94.62 104 GLU A O 1
ATOM 829 N N . LEU A 1 105 ? -2.353 -8.420 18.215 1.00 95.25 105 LEU A N 1
ATOM 830 C CA . LEU A 1 105 ? -3.543 -9.211 18.528 1.00 95.25 105 LEU A CA 1
ATOM 831 C C . LEU A 1 105 ? -3.206 -10.542 19.208 1.00 95.25 105 LEU A C 1
ATOM 833 O O . LEU A 1 105 ? -3.922 -10.930 20.144 1.00 95.25 105 LEU A O 1
ATOM 837 N N . SER A 1 106 ? -2.131 -11.207 18.769 1.00 95.06 106 SER A N 1
ATOM 838 C CA . SER A 1 106 ? -1.668 -12.485 19.319 1.00 95.06 106 SER A CA 1
ATOM 839 C C . SER A 1 106 ? -0.975 -12.324 20.669 1.00 95.06 106 SER A C 1
ATOM 841 O O . SER A 1 106 ? -1.169 -13.144 21.563 1.00 95.06 106 SER A O 1
ATOM 843 N N . SER A 1 107 ? -0.183 -11.264 20.841 1.00 95.06 107 SER A N 1
ATOM 844 C CA . SER A 1 107 ? 0.582 -11.029 22.073 1.00 95.06 107 SER A CA 1
ATOM 845 C C . SER A 1 107 ? -0.303 -10.578 23.237 1.00 95.06 107 SER A C 1
ATOM 847 O O . SER A 1 107 ? 0.046 -10.787 24.398 1.00 95.06 107 SER A O 1
ATOM 849 N N . PHE A 1 108 ? -1.462 -9.974 22.946 1.00 93.19 108 PHE A N 1
ATOM 850 C CA . PHE A 1 108 ? -2.374 -9.431 23.956 1.00 93.19 108 PHE A CA 1
ATOM 851 C C . PHE A 1 108 ? -3.820 -9.904 23.741 1.00 93.19 108 PHE A C 1
ATOM 853 O O . PHE A 1 108 ? -4.700 -9.070 23.510 1.00 93.19 108 PHE A O 1
ATOM 860 N N . PRO A 1 109 ? -4.102 -11.219 23.856 1.00 93.06 109 PRO A N 1
ATOM 861 C CA . PRO A 1 109 ? -5.383 -11.831 23.477 1.00 93.06 109 PRO A CA 1
ATOM 862 C C . PRO A 1 109 ? -6.594 -11.302 24.263 1.00 93.06 109 PRO A C 1
ATOM 864 O O . PRO A 1 109 ? -7.717 -11.354 23.775 1.00 93.06 109 PRO A O 1
ATOM 867 N N . SER A 1 110 ? -6.377 -10.752 25.459 1.00 91.44 110 SER A N 1
ATOM 868 C CA . SER A 1 110 ? -7.444 -10.218 26.318 1.00 91.44 110 SER A CA 1
ATOM 869 C C . SER A 1 110 ? -7.689 -8.713 26.146 1.00 91.44 110 SER A C 1
ATOM 871 O O . SER A 1 110 ? -8.592 -8.164 26.777 1.00 91.44 110 SER A O 1
ATOM 873 N N . CYS A 1 111 ? -6.886 -8.026 25.328 1.00 92.44 111 CYS A N 1
ATOM 874 C CA . CYS A 1 111 ? -6.969 -6.579 25.135 1.00 92.44 111 CYS A CA 1
ATOM 875 C C . CYS A 1 111 ? -7.715 -6.218 23.845 1.00 92.44 111 CYS A C 1
ATOM 877 O O . CYS A 1 111 ? -7.608 -6.919 22.832 1.00 92.44 111 CYS A O 1
ATOM 879 N N . LYS A 1 112 ? -8.386 -5.059 23.864 1.00 93.88 112 LYS A N 1
ATOM 880 C CA . LYS A 1 112 ? -8.751 -4.315 22.656 1.00 93.88 112 LYS A CA 1
ATOM 881 C C . LYS A 1 112 ? -7.548 -3.507 22.165 1.00 93.88 112 LYS A C 1
ATOM 883 O O . LYS A 1 112 ? -6.939 -2.762 22.939 1.00 93.88 112 LYS A O 1
ATOM 888 N N . VAL A 1 113 ? -7.217 -3.640 20.889 1.00 95.06 113 VAL A N 1
ATOM 889 C CA . VAL A 1 113 ? -6.168 -2.878 20.208 1.00 95.06 113 VAL A CA 1
ATOM 890 C C . VAL A 1 113 ? -6.799 -1.633 19.591 1.00 95.06 113 VAL A C 1
ATOM 892 O O . VAL A 1 113 ? -7.765 -1.712 18.842 1.00 95.06 113 VAL A O 1
ATOM 895 N N . VAL A 1 114 ? -6.279 -0.458 19.919 1.00 94.25 114 VAL A N 1
ATOM 896 C CA . VAL A 1 114 ? -6.775 0.827 19.423 1.00 94.25 114 VAL A CA 1
ATOM 897 C C . VAL A 1 114 ? -5.736 1.398 18.471 1.00 94.25 114 VAL A C 1
ATOM 899 O O . VAL A 1 114 ? -4.689 1.855 18.926 1.00 94.25 114 VAL A O 1
ATOM 902 N N . LEU A 1 115 ? -6.017 1.390 17.168 1.00 94.56 115 LEU A N 1
ATOM 903 C CA . LEU A 1 115 ? -5.213 2.089 16.173 1.00 94.56 115 LEU A CA 1
ATOM 904 C C . LEU A 1 115 ? -5.325 3.597 16.415 1.00 94.56 115 LEU A C 1
ATOM 906 O O . LEU A 1 115 ? -6.364 4.216 16.181 1.00 94.56 115 LEU A O 1
ATOM 910 N N . CYS A 1 116 ? -4.240 4.172 16.913 1.00 91.94 116 CYS A N 1
ATOM 911 C CA . CYS A 1 116 ? -4.133 5.573 17.276 1.00 91.94 116 CYS A CA 1
ATOM 912 C C . CYS A 1 116 ? -3.650 6.371 16.052 1.00 91.94 116 CYS A C 1
ATOM 914 O O . CYS A 1 116 ? -2.446 6.576 15.895 1.00 91.94 116 CYS A O 1
ATOM 916 N N . ALA A 1 117 ? -4.577 6.800 15.192 1.00 91.00 117 ALA A N 1
ATOM 917 C CA . ALA A 1 117 ? -4.267 7.572 13.991 1.00 91.00 117 ALA A CA 1
ATOM 918 C C . ALA A 1 117 ? -3.672 8.946 14.343 1.00 91.00 117 ALA A C 1
ATOM 920 O O . ALA A 1 117 ? -4.088 9.595 15.312 1.00 91.00 117 ALA A O 1
ATOM 921 N N . GLU A 1 118 ? -2.708 9.400 13.540 1.00 89.94 118 GLU A N 1
ATOM 922 C CA . GLU A 1 118 ? -2.162 10.753 13.657 1.00 89.94 118 GLU A CA 1
ATOM 923 C C . GLU A 1 118 ? -3.224 11.812 13.336 1.00 89.94 118 GLU A C 1
ATOM 925 O O . GLU A 1 118 ? -4.291 11.514 12.794 1.00 89.94 118 GLU A O 1
ATOM 930 N N . GLN A 1 119 ? -2.956 13.062 13.710 1.00 88.75 119 GLN A N 1
ATOM 931 C CA . GLN A 1 119 ? -3.894 14.160 13.484 1.00 88.75 119 GLN A CA 1
ATOM 932 C C . GLN A 1 119 ? -4.020 14.488 11.988 1.00 88.75 119 GLN A C 1
ATOM 934 O O . GLN A 1 119 ? -3.049 14.431 11.242 1.00 88.75 119 GLN A O 1
ATOM 939 N N . GLY A 1 120 ? -5.220 14.890 11.566 1.00 92.44 120 GLY A N 1
ATOM 940 C CA . GLY A 1 120 ? -5.494 15.335 10.198 1.00 92.44 120 GLY A CA 1
ATOM 941 C C . GLY A 1 120 ? -6.167 14.282 9.312 1.00 92.44 120 GLY A C 1
ATOM 942 O O . GLY A 1 120 ? -6.066 13.074 9.523 1.00 92.44 120 GLY A O 1
ATOM 943 N N . ARG A 1 121 ? -6.893 14.756 8.297 1.00 95.12 121 ARG A N 1
ATOM 944 C CA . ARG A 1 121 ? -7.736 13.900 7.445 1.00 95.12 121 ARG A CA 1
ATOM 945 C C . ARG A 1 121 ? -6.931 12.911 6.607 1.00 95.12 121 ARG A C 1
ATOM 947 O O . ARG A 1 121 ? -7.340 11.764 6.468 1.00 95.12 121 ARG A O 1
ATOM 954 N N . ARG A 1 122 ? -5.766 13.321 6.100 1.00 95.75 122 ARG A N 1
ATOM 955 C CA . ARG A 1 122 ? -4.857 12.465 5.316 1.00 95.75 122 ARG A CA 1
ATOM 956 C C . ARG A 1 122 ? -4.337 11.281 6.134 1.00 95.75 122 ARG A C 1
ATOM 958 O O . ARG A 1 122 ? -4.434 10.138 5.700 1.00 95.75 122 ARG A O 1
ATOM 965 N N . ALA A 1 123 ? -3.897 11.544 7.365 1.00 94.56 123 ALA A N 1
ATOM 966 C CA . ALA A 1 123 ? -3.472 10.500 8.293 1.00 94.56 123 ALA A CA 1
ATOM 967 C C . ALA A 1 123 ? -4.612 9.534 8.651 1.00 94.56 123 ALA A C 1
ATOM 969 O O . ALA A 1 123 ? -4.416 8.319 8.635 1.00 94.56 123 ALA A O 1
ATOM 970 N N . LEU A 1 124 ? -5.818 10.056 8.919 1.00 95.31 124 LEU A N 1
ATOM 971 C CA . LEU A 1 124 ? -6.994 9.215 9.158 1.00 95.31 124 LEU A CA 1
ATOM 972 C C . LEU A 1 124 ? -7.332 8.358 7.934 1.00 95.31 124 LEU A C 1
ATOM 974 O O . LEU A 1 124 ? -7.593 7.170 8.083 1.00 95.31 124 LEU A O 1
ATOM 978 N N . THR A 1 125 ? -7.277 8.940 6.736 1.00 97.44 125 THR A N 1
ATOM 979 C CA . THR A 1 125 ? -7.542 8.237 5.474 1.00 97.44 125 THR A CA 1
ATOM 980 C C . THR A 1 125 ? -6.579 7.062 5.298 1.00 97.44 125 THR A C 1
ATOM 982 O O . THR A 1 125 ? -7.031 5.946 5.066 1.00 97.44 125 THR A O 1
ATOM 985 N N . ASN A 1 126 ? -5.272 7.257 5.502 1.00 97.62 126 ASN A N 1
ATOM 986 C CA . ASN A 1 126 ? -4.296 6.163 5.427 1.00 97.62 126 ASN A CA 1
ATOM 987 C C . ASN A 1 126 ? -4.497 5.101 6.519 1.00 97.62 126 ASN A C 1
ATOM 989 O O . ASN A 1 126 ? -4.383 3.908 6.242 1.00 97.62 126 ASN A O 1
ATOM 993 N N . ALA A 1 127 ? -4.833 5.503 7.748 1.00 96.56 127 ALA A N 1
ATOM 994 C CA . ALA A 1 127 ? -5.113 4.564 8.835 1.00 96.56 127 ALA A CA 1
ATOM 995 C C . ALA A 1 127 ? -6.345 3.688 8.537 1.00 96.56 127 ALA A C 1
ATOM 997 O O . ALA A 1 127 ? -6.317 2.474 8.745 1.00 96.56 127 ALA A O 1
ATOM 998 N N . VAL A 1 128 ? -7.410 4.296 8.010 1.00 97.50 128 VAL A N 1
ATOM 999 C CA . VAL A 1 128 ? -8.625 3.599 7.569 1.00 97.50 128 VAL A CA 1
ATOM 1000 C C . VAL A 1 128 ? -8.316 2.686 6.387 1.00 97.50 128 VAL A C 1
ATOM 1002 O O . VAL A 1 128 ? -8.709 1.520 6.404 1.00 97.50 128 VAL A O 1
ATOM 1005 N N . PHE A 1 129 ? -7.553 3.171 5.402 1.00 98.44 129 PHE A N 1
ATOM 1006 C CA . PHE A 1 129 ? -7.106 2.372 4.264 1.00 98.44 129 PHE A CA 1
ATOM 1007 C C . PHE A 1 129 ? -6.376 1.102 4.713 1.00 98.44 129 PHE A C 1
ATOM 1009 O O . PHE A 1 129 ? -6.748 0.018 4.268 1.00 98.44 129 PHE A O 1
ATOM 1016 N N . LEU A 1 130 ? -5.400 1.219 5.624 1.00 98.19 130 LEU A N 1
ATOM 1017 C CA . LEU A 1 130 ? -4.624 0.091 6.152 1.00 98.19 130 LEU A CA 1
ATOM 1018 C C . LEU A 1 130 ? -5.494 -0.932 6.896 1.00 98.19 130 LEU A C 1
ATOM 1020 O O . LEU A 1 130 ? -5.324 -2.135 6.702 1.00 98.19 130 LEU A O 1
ATOM 1024 N N . LEU A 1 131 ? -6.457 -0.481 7.706 1.00 98.25 131 LEU A N 1
ATOM 1025 C CA . LEU A 1 131 ? -7.416 -1.382 8.357 1.00 98.25 131 LEU A CA 1
ATOM 1026 C C . LEU A 1 131 ? -8.302 -2.103 7.340 1.00 98.25 131 LEU A C 1
ATOM 1028 O O . LEU A 1 131 ? -8.507 -3.309 7.456 1.00 98.25 131 LEU A O 1
ATOM 1032 N N . GLY A 1 132 ? -8.793 -1.398 6.321 1.00 98.50 132 GLY A N 1
ATOM 1033 C CA . GLY A 1 132 ? -9.549 -2.032 5.245 1.00 98.50 132 GLY A CA 1
ATOM 1034 C C . GLY A 1 132 ? -8.701 -3.015 4.433 1.00 98.50 132 GLY A C 1
ATOM 1035 O O . GLY A 1 132 ? -9.164 -4.106 4.105 1.00 98.50 132 GLY A O 1
ATOM 1036 N N . ALA A 1 133 ? -7.427 -2.698 4.192 1.00 98.44 133 ALA A N 1
ATOM 1037 C CA . ALA A 1 133 ? -6.483 -3.601 3.541 1.00 98.44 133 ALA A CA 1
ATOM 1038 C C . ALA A 1 133 ? -6.227 -4.868 4.371 1.00 98.44 133 ALA A C 1
ATOM 1040 O O . ALA A 1 133 ? -6.189 -5.962 3.810 1.00 98.44 133 ALA A O 1
ATOM 1041 N N . TYR A 1 134 ? -6.130 -4.747 5.700 1.00 98.12 134 TYR A N 1
ATOM 1042 C CA . TYR A 1 134 ? -6.082 -5.892 6.612 1.00 98.12 134 TYR A CA 1
ATOM 1043 C C . TYR A 1 134 ? -7.341 -6.759 6.475 1.00 98.12 134 TYR A C 1
ATOM 1045 O O . TYR A 1 134 ? -7.245 -7.962 6.240 1.00 98.12 134 TYR A O 1
ATOM 1053 N N . MET A 1 135 ? -8.530 -6.155 6.536 1.00 98.44 135 MET A N 1
ATOM 1054 C CA . MET A 1 135 ? -9.794 -6.885 6.388 1.00 98.44 135 MET A CA 1
ATOM 1055 C C . MET A 1 135 ? -9.889 -7.627 5.045 1.00 98.44 135 MET A C 1
ATOM 1057 O O . MET A 1 135 ? -10.366 -8.757 4.996 1.00 98.44 135 MET A O 1
ATOM 1061 N N . ILE A 1 136 ? -9.393 -7.034 3.960 1.00 98.56 136 ILE A N 1
ATOM 1062 C CA . ILE A 1 136 ? -9.406 -7.662 2.634 1.00 98.56 136 ILE A CA 1
ATOM 1063 C C . ILE A 1 136 ? -8.347 -8.761 2.540 1.00 98.56 136 ILE A C 1
ATOM 1065 O O . ILE A 1 136 ? -8.658 -9.880 2.147 1.00 98.56 136 ILE A O 1
ATOM 1069 N N . LEU A 1 137 ? -7.087 -8.491 2.864 1.00 97.81 137 LEU A N 1
ATOM 1070 C CA . LEU A 1 137 ? -6.010 -9.445 2.582 1.00 97.81 137 LEU A CA 1
ATOM 1071 C C . LEU A 1 137 ? -5.874 -10.547 3.632 1.00 97.81 137 LEU A C 1
ATOM 1073 O O . LEU A 1 137 ? -5.494 -11.658 3.268 1.00 97.81 137 LEU A O 1
ATOM 1077 N N . ARG A 1 138 ? -6.153 -10.240 4.906 1.00 96.50 13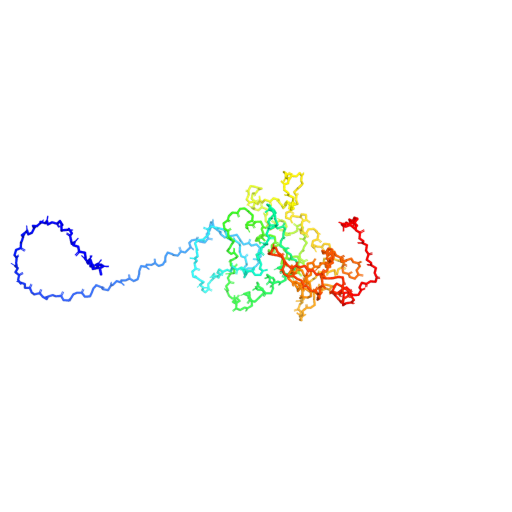8 ARG A N 1
ATOM 1078 C CA . ARG A 1 138 ? -6.004 -11.157 6.046 1.00 96.50 138 ARG A CA 1
ATOM 1079 C C . ARG A 1 138 ? -7.323 -11.806 6.459 1.00 96.50 138 ARG A C 1
ATOM 1081 O O . ARG A 1 138 ? -7.323 -12.999 6.734 1.00 96.50 138 ARG A O 1
ATOM 1088 N N . MET A 1 139 ? -8.422 -11.048 6.507 1.00 96.56 139 MET A N 1
ATOM 1089 C CA . MET A 1 139 ? -9.744 -11.572 6.909 1.00 96.56 139 MET A CA 1
ATOM 1090 C C . MET A 1 139 ? -10.626 -11.986 5.724 1.00 96.56 139 MET A C 1
ATOM 1092 O O . MET A 1 139 ? -11.734 -12.473 5.923 1.00 96.56 139 MET A O 1
ATOM 1096 N N . GLU A 1 140 ? -10.146 -11.776 4.499 1.00 96.94 140 GLU A N 1
ATOM 1097 C CA . GLU A 1 140 ? -10.821 -12.154 3.256 1.00 96.94 140 GLU A CA 1
ATOM 1098 C C . GLU A 1 140 ? -12.194 -11.497 3.019 1.00 96.94 140 GLU A C 1
ATOM 1100 O O . GLU A 1 140 ? -12.967 -11.947 2.171 1.00 96.94 140 GLU A O 1
ATOM 1105 N N . LEU A 1 141 ? -12.474 -10.368 3.677 1.00 98.12 141 LEU A N 1
ATOM 1106 C CA . LEU A 1 141 ? -13.719 -9.620 3.480 1.00 98.12 141 LEU A CA 1
ATOM 1107 C C . LEU A 1 141 ? -13.774 -8.959 2.099 1.00 98.12 141 LEU A C 1
ATOM 1109 O O . LEU A 1 141 ? -12.741 -8.708 1.468 1.00 98.12 141 LEU A O 1
ATOM 1113 N N . GLY A 1 142 ? -14.987 -8.681 1.623 1.00 98.50 142 GLY A N 1
ATOM 1114 C CA . GLY A 1 142 ? -15.197 -7.941 0.380 1.00 98.50 142 GLY A CA 1
ATOM 1115 C C . GLY A 1 142 ? -15.094 -6.427 0.574 1.00 98.50 142 GLY A C 1
ATOM 1116 O O . GLY A 1 142 ? -15.394 -5.920 1.656 1.00 98.50 142 GLY A O 1
ATOM 1117 N N . ALA A 1 143 ? -14.716 -5.689 -0.472 1.00 98.62 143 ALA A N 1
ATOM 1118 C CA . ALA A 1 143 ? -14.512 -4.233 -0.390 1.00 98.62 143 ALA A CA 1
ATOM 1119 C C . ALA A 1 143 ? -15.777 -3.481 0.068 1.00 98.62 143 ALA A C 1
ATOM 1121 O O . ALA A 1 143 ? -15.700 -2.550 0.867 1.00 98.62 143 ALA A O 1
ATOM 1122 N N . GLU A 1 144 ? -16.944 -3.945 -0.380 1.00 98.38 144 GLU A N 1
ATOM 1123 C CA . GLU A 1 144 ? -18.249 -3.410 0.012 1.00 98.38 144 GLU A CA 1
ATOM 1124 C C . GLU A 1 144 ? -18.543 -3.654 1.504 1.00 98.38 144 GLU A C 1
ATOM 1126 O O . GLU A 1 144 ? -19.066 -2.791 2.204 1.00 98.38 144 GLU A O 1
ATOM 1131 N N . GLU A 1 145 ? -18.178 -4.827 2.032 1.00 98.19 145 GLU A N 1
ATOM 1132 C CA . GLU A 1 145 ? -18.339 -5.107 3.460 1.00 98.19 145 GLU A CA 1
ATOM 1133 C C . GLU A 1 145 ? -17.422 -4.229 4.309 1.00 98.19 145 GLU A C 1
ATOM 1135 O O . GLU A 1 145 ? -17.850 -3.719 5.344 1.00 98.19 145 GLU A O 1
ATOM 1140 N N . VAL A 1 146 ? -16.188 -4.016 3.852 1.00 98.38 146 VAL A N 1
ATOM 1141 C CA . VAL A 1 146 ? -15.243 -3.105 4.499 1.00 98.38 146 VAL A CA 1
ATOM 1142 C C . VAL A 1 146 ? -15.779 -1.677 4.500 1.00 98.38 146 VAL A C 1
ATOM 1144 O O . VAL A 1 146 ? -15.772 -1.045 5.554 1.00 98.38 146 VAL A O 1
ATOM 1147 N N . ALA A 1 147 ? -16.310 -1.186 3.377 1.00 97.50 147 ALA A N 1
ATOM 1148 C CA . ALA A 1 147 ? -16.902 0.149 3.297 1.00 97.50 147 ALA A CA 1
ATOM 1149 C C . ALA A 1 147 ? -18.017 0.352 4.336 1.00 97.50 147 ALA A C 1
ATOM 1151 O O . ALA A 1 147 ? -17.999 1.353 5.055 1.00 97.50 147 ALA A O 1
ATOM 1152 N N . ARG A 1 148 ? -18.899 -0.644 4.520 1.00 96.75 148 ARG A N 1
ATOM 1153 C CA . ARG A 1 148 ? -19.951 -0.606 5.553 1.00 96.75 148 ARG A CA 1
ATOM 1154 C C . ARG A 1 148 ? -19.411 -0.430 6.976 1.00 96.75 148 ARG A C 1
ATOM 1156 O O . ARG A 1 148 ? -20.033 0.246 7.791 1.00 96.75 148 ARG A O 1
ATOM 1163 N N . ARG A 1 149 ? -18.233 -0.982 7.302 1.00 96.69 149 ARG A N 1
ATOM 1164 C CA . ARG A 1 149 ? -17.604 -0.810 8.635 1.00 96.69 149 ARG A CA 1
ATOM 1165 C C . ARG A 1 149 ? -17.157 0.626 8.912 1.00 96.69 149 ARG A C 1
ATOM 1167 O O . ARG A 1 149 ? -16.907 0.972 10.067 1.00 96.69 149 ARG A O 1
ATOM 1174 N N . PHE A 1 150 ? -17.059 1.449 7.873 1.00 96.06 150 PHE A N 1
ATOM 1175 C CA . PHE A 1 150 ? -16.590 2.827 7.937 1.00 96.06 150 PHE A CA 1
ATOM 1176 C C . PHE A 1 150 ? -17.666 3.857 7.556 1.00 96.06 150 PHE A C 1
ATOM 1178 O O . PHE A 1 150 ? -17.348 5.037 7.477 1.00 96.06 150 PHE A O 1
ATOM 1185 N N . GLU A 1 151 ? -18.937 3.464 7.404 1.00 93.25 151 GLU A N 1
ATOM 1186 C CA . GLU A 1 151 ? -20.060 4.381 7.105 1.00 93.25 151 GLU A CA 1
ATOM 1187 C C . GLU A 1 151 ? -20.255 5.489 8.147 1.00 93.25 151 GLU A C 1
ATOM 1189 O O . GLU A 1 151 ? -20.792 6.553 7.848 1.00 93.25 151 GLU A O 1
ATOM 1194 N N . TRP A 1 152 ? -19.804 5.257 9.380 1.00 92.56 152 TRP A N 1
ATOM 1195 C CA . TRP A 1 152 ? -19.828 6.261 10.441 1.00 92.56 152 TRP A CA 1
ATOM 1196 C C . TRP A 1 152 ? -18.855 7.426 10.184 1.00 92.56 152 TRP A C 1
ATOM 1198 O O . TRP A 1 152 ? -18.989 8.473 10.822 1.00 92.56 152 TRP A O 1
ATOM 1208 N N . LEU A 1 153 ? -17.879 7.270 9.279 1.00 92.00 153 LEU A N 1
ATOM 1209 C CA . LEU A 1 153 ? -17.011 8.361 8.847 1.00 92.00 153 LEU A CA 1
ATOM 1210 C C . LEU A 1 153 ? -17.789 9.288 7.914 1.00 92.00 153 LEU A C 1
ATOM 1212 O O . LEU A 1 153 ? -18.189 8.912 6.815 1.00 92.00 153 LEU A O 1
ATOM 1216 N N . GLY A 1 154 ? -17.949 10.542 8.330 1.00 85.81 154 GLY A N 1
ATOM 1217 C CA . GLY A 1 154 ? -18.481 11.572 7.448 1.00 85.81 154 GLY A CA 1
ATOM 1218 C C . GLY A 1 154 ? -17.541 11.832 6.269 1.00 85.81 154 GLY A C 1
ATOM 1219 O O . GLY A 1 154 ? -16.319 11.756 6.403 1.00 85.81 154 GLY A O 1
ATOM 1220 N N . ALA A 1 155 ? -18.099 12.230 5.123 1.00 84.25 155 ALA A N 1
ATOM 1221 C CA . ALA A 1 155 ? -17.320 12.552 3.921 1.00 84.25 155 ALA A CA 1
ATOM 1222 C C . ALA A 1 155 ? -16.249 13.639 4.155 1.00 84.25 155 ALA A C 1
ATOM 1224 O O . ALA A 1 155 ? -15.232 13.669 3.472 1.00 84.25 155 ALA A O 1
ATOM 1225 N N . SER A 1 156 ? -16.445 14.517 5.143 1.00 89.56 156 SER A N 1
ATOM 1226 C CA . SER A 1 156 ? -15.478 15.550 5.527 1.00 89.56 156 SER A CA 1
ATOM 1227 C C . SER A 1 156 ? -14.339 15.048 6.423 1.00 89.56 156 SER A C 1
ATOM 1229 O O . SER A 1 156 ? -13.380 15.788 6.633 1.00 89.56 156 SER A O 1
ATOM 1231 N N . SER A 1 157 ? -14.416 13.826 6.961 1.00 93.25 157 SER A N 1
ATOM 1232 C CA . SER A 1 157 ? -13.401 13.250 7.857 1.00 93.25 157 SER A CA 1
ATOM 1233 C C . SER A 1 157 ? -12.205 12.668 7.106 1.00 93.25 157 SER A C 1
ATOM 1235 O O . SER A 1 157 ? -11.093 12.670 7.632 1.00 93.25 157 SER A O 1
ATOM 1237 N N . VAL A 1 158 ? -12.426 12.200 5.879 1.00 95.44 158 VAL A N 1
ATOM 1238 C CA . VAL A 1 158 ? -11.406 11.607 5.007 1.00 95.44 158 VAL A CA 1
ATOM 1239 C C . VAL A 1 158 ? -11.187 12.471 3.766 1.00 95.44 158 VAL A C 1
ATOM 1241 O O . VAL A 1 158 ? -11.931 13.416 3.499 1.00 95.44 158 VAL A O 1
ATOM 1244 N N . GLU A 1 159 ? -10.116 12.192 3.036 1.00 96.31 159 GLU A N 1
ATOM 1245 C CA . GLU A 1 159 ? -9.732 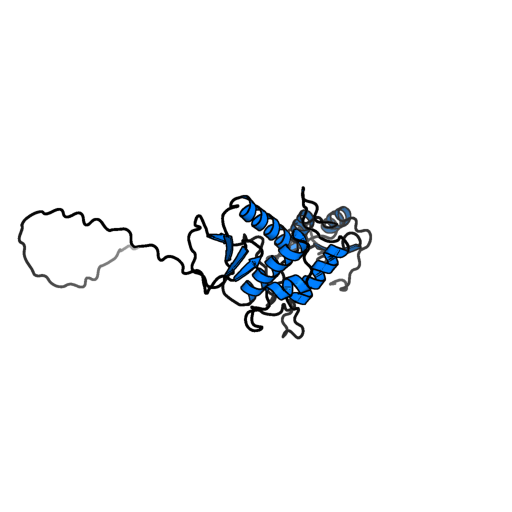12.895 1.814 1.00 96.31 159 GLU A CA 1
ATOM 1246 C C . GLU A 1 159 ? -9.509 11.860 0.710 1.00 96.31 159 GLU A C 1
ATOM 1248 O O . GLU A 1 159 ? -8.936 10.806 0.969 1.00 96.31 159 GLU A O 1
ATOM 1253 N N . ALA A 1 160 ? -9.991 12.124 -0.505 1.00 97.31 160 ALA A N 1
ATOM 1254 C CA . ALA A 1 160 ? -9.682 11.261 -1.641 1.00 97.31 160 ALA A CA 1
ATOM 1255 C C . ALA A 1 160 ? -8.182 11.347 -1.965 1.00 97.31 160 ALA A C 1
ATOM 1257 O O . ALA A 1 160 ? -7.577 12.415 -1.841 1.00 97.31 160 ALA A O 1
ATOM 1258 N N . PHE A 1 161 ? -7.584 10.235 -2.382 1.00 98.12 161 PHE A N 1
ATOM 1259 C CA . PHE A 1 161 ? -6.196 10.211 -2.826 1.00 98.12 161 PHE A CA 1
ATOM 1260 C C . PHE A 1 161 ? -6.061 10.950 -4.152 1.00 98.12 161 PHE A C 1
ATOM 1262 O O . PHE A 1 161 ? -6.896 10.797 -5.043 1.00 98.12 161 PHE A O 1
ATOM 1269 N N . ARG A 1 162 ? -4.994 11.735 -4.270 1.00 96.50 162 ARG A N 1
ATOM 1270 C CA . ARG A 1 162 ? -4.664 12.531 -5.451 1.00 96.50 162 ARG A CA 1
ATOM 1271 C C . ARG A 1 162 ? -3.386 12.022 -6.102 1.00 96.50 162 ARG A C 1
ATOM 1273 O O . ARG A 1 162 ? -2.627 11.274 -5.492 1.00 96.50 162 ARG A O 1
ATOM 1280 N N . ASP A 1 163 ? -3.159 12.451 -7.329 1.00 95.62 163 ASP A N 1
ATOM 1281 C CA . ASP A 1 163 ? -1.943 12.157 -8.067 1.00 95.62 163 ASP A CA 1
ATOM 1282 C C . ASP A 1 163 ? -0.732 12.961 -7.551 1.00 95.62 163 ASP A C 1
ATOM 1284 O O . ASP A 1 163 ? -0.865 13.941 -6.810 1.00 95.62 163 ASP A O 1
ATOM 1288 N N . ALA A 1 164 ? 0.459 12.543 -7.984 1.00 94.31 164 ALA A N 1
ATOM 1289 C CA . ALA A 1 164 ? 1.746 13.134 -7.615 1.00 94.31 164 ALA A CA 1
ATOM 1290 C C . ALA A 1 164 ? 2.166 14.319 -8.517 1.00 94.31 164 ALA A C 1
ATOM 1292 O O . ALA A 1 164 ? 3.358 14.592 -8.680 1.00 94.31 164 ALA A O 1
ATOM 1293 N N . SER A 1 165 ? 1.216 15.013 -9.154 1.00 92.19 165 SER A N 1
ATOM 1294 C CA . SER A 1 165 ? 1.519 16.190 -9.976 1.00 92.19 165 SER A CA 1
ATOM 1295 C C . SER A 1 165 ? 1.632 17.477 -9.159 1.00 92.19 165 SER A C 1
ATOM 1297 O O . SER A 1 165 ? 1.052 17.635 -8.086 1.00 92.19 165 SER A O 1
ATOM 1299 N N . PHE A 1 166 ? 2.330 18.453 -9.744 1.00 91.00 166 PHE A N 1
ATOM 1300 C CA . PHE A 1 166 ? 2.373 19.835 -9.259 1.00 91.00 166 PHE A CA 1
ATOM 1301 C C . PHE A 1 166 ? 1.130 20.655 -9.656 1.00 91.00 166 PHE A C 1
ATOM 1303 O O . PHE A 1 166 ? 1.060 21.849 -9.361 1.00 91.00 166 PHE A O 1
ATOM 1310 N N . SER A 1 167 ? 0.164 20.050 -10.354 1.00 91.88 167 SER A N 1
ATOM 1311 C CA . SER A 1 167 ? -1.077 20.699 -10.783 1.00 91.88 167 SER A CA 1
ATOM 1312 C C . SER A 1 167 ? -2.184 20.596 -9.733 1.00 91.88 167 SER A C 1
ATOM 1314 O O . SER A 1 167 ? -2.095 19.884 -8.730 1.00 91.88 167 SER A O 1
ATOM 1316 N N . THR A 1 168 ? -3.258 21.352 -9.953 1.00 91.12 168 THR A N 1
ATOM 1317 C CA . THR A 1 168 ? -4.512 21.164 -9.221 1.00 91.12 168 THR A CA 1
ATOM 1318 C C . THR A 1 168 ? -5.065 19.765 -9.516 1.00 91.12 168 THR A C 1
ATOM 1320 O O . THR A 1 168 ? -5.113 19.402 -10.690 1.00 91.12 168 THR A O 1
ATOM 1323 N N . PRO A 1 169 ? -5.482 18.990 -8.495 1.00 91.88 169 PRO A N 1
ATOM 1324 C CA . PRO A 1 169 ? -6.008 17.651 -8.719 1.00 91.88 169 PRO A CA 1
ATOM 1325 C C . PRO A 1 169 ? -7.364 17.737 -9.426 1.00 91.88 169 PRO A C 1
ATOM 1327 O O . PRO A 1 169 ? -8.244 18.489 -9.003 1.00 91.88 169 PRO A O 1
ATOM 1330 N N . ASP A 1 170 ? -7.531 16.959 -10.489 1.00 94.50 170 ASP A N 1
ATOM 1331 C CA . ASP A 1 170 ? -8.760 16.856 -11.286 1.00 94.50 170 ASP A CA 1
ATOM 1332 C C . ASP A 1 170 ? -9.452 15.488 -11.144 1.00 94.50 170 ASP A C 1
ATOM 1334 O O . ASP A 1 170 ? -10.600 15.319 -11.560 1.00 94.50 170 ASP A O 1
ATOM 1338 N N . PHE A 1 171 ? -8.788 14.532 -10.492 1.00 96.12 171 PHE A N 1
ATOM 1339 C CA . PHE A 1 171 ? -9.303 13.203 -10.202 1.00 96.12 171 PHE A CA 1
ATOM 1340 C C . PHE A 1 171 ? -8.900 12.757 -8.792 1.00 96.12 171 PHE A C 1
ATOM 1342 O O . PHE A 1 171 ? -7.767 12.966 -8.358 1.00 96.12 171 PHE A O 1
ATOM 1349 N N . GLY A 1 172 ? -9.835 12.135 -8.072 1.00 96.19 172 GLY A N 1
ATOM 1350 C CA . GLY A 1 172 ? -9.617 11.646 -6.713 1.00 96.19 172 GLY A CA 1
ATOM 1351 C C . GLY A 1 172 ? -10.054 10.195 -6.564 1.00 96.19 172 GLY A C 1
ATOM 1352 O O . GLY A 1 172 ? -11.206 9.873 -6.845 1.00 96.19 172 GLY A O 1
ATOM 1353 N N . LEU A 1 173 ? -9.156 9.334 -6.084 1.00 97.44 173 LEU A N 1
ATOM 1354 C CA . LEU A 1 173 ? -9.476 7.946 -5.747 1.00 97.44 173 LEU A CA 1
ATOM 1355 C C . LEU A 1 173 ? -10.013 7.856 -4.321 1.00 97.44 173 LEU A C 1
ATOM 1357 O O . LEU A 1 173 ? -9.379 8.315 -3.368 1.00 97.44 173 LEU A O 1
ATOM 1361 N N . THR A 1 174 ? -11.180 7.245 -4.152 1.00 97.69 174 THR A N 1
ATOM 1362 C CA . THR A 1 174 ? -11.760 7.026 -2.825 1.00 97.69 174 THR A CA 1
ATOM 1363 C C . THR A 1 174 ? -11.140 5.805 -2.142 1.00 97.69 174 THR A C 1
ATOM 1365 O O . THR A 1 174 ? -10.551 4.933 -2.781 1.00 97.69 174 THR A O 1
ATOM 1368 N N . LEU A 1 175 ? -11.335 5.691 -0.823 1.00 98.19 175 LEU A N 1
ATOM 1369 C CA . LEU A 1 175 ? -10.995 4.477 -0.070 1.00 98.19 175 LEU A CA 1
ATOM 1370 C C . LEU A 1 175 ? -11.616 3.220 -0.696 1.00 98.19 175 LEU A C 1
ATOM 1372 O O . LEU A 1 175 ? -10.947 2.195 -0.821 1.00 98.19 175 LEU A O 1
ATOM 1376 N N . HIS A 1 176 ? -12.877 3.320 -1.124 1.00 98.19 176 HIS A N 1
ATOM 1377 C CA . HIS A 1 176 ? -13.600 2.210 -1.729 1.00 98.19 176 HIS A CA 1
ATOM 1378 C C . HIS A 1 176 ? -12.993 1.788 -3.075 1.00 98.19 176 HIS A C 1
ATOM 1380 O O . HIS A 1 176 ? -12.835 0.590 -3.309 1.00 98.19 176 HIS A O 1
ATOM 1386 N N . ASP A 1 177 ? -12.569 2.738 -3.917 1.00 98.44 177 ASP A N 1
ATOM 1387 C CA . ASP A 1 177 ? -11.895 2.433 -5.189 1.00 98.44 177 ASP A CA 1
ATOM 1388 C C . ASP A 1 177 ? -10.596 1.651 -4.955 1.00 98.44 177 ASP A C 1
ATOM 1390 O O . ASP A 1 177 ? -10.355 0.616 -5.586 1.00 98.44 177 ASP A O 1
ATOM 1394 N N . CYS A 1 178 ? -9.784 2.092 -3.989 1.00 98.50 178 CYS A N 1
ATOM 1395 C CA . CYS A 1 178 ? -8.545 1.408 -3.624 1.00 98.50 178 CYS A CA 1
ATOM 1396 C C . CYS A 1 178 ? -8.810 -0.004 -3.074 1.00 98.50 178 CYS A C 1
ATOM 1398 O O . CYS A 1 178 ? -8.125 -0.959 -3.448 1.00 98.50 178 CYS A O 1
ATOM 1400 N N . TRP A 1 179 ? -9.825 -0.169 -2.222 1.00 98.75 179 TRP A N 1
ATOM 1401 C CA . TRP A 1 179 ? -10.219 -1.472 -1.684 1.00 98.75 179 TRP A CA 1
ATOM 1402 C C . TRP A 1 179 ? -10.749 -2.427 -2.753 1.00 98.75 179 TRP A C 1
ATOM 1404 O O . TRP A 1 179 ? -10.405 -3.606 -2.729 1.00 98.75 179 TRP A O 1
ATOM 1414 N N . ARG A 1 180 ? -11.515 -1.938 -3.731 1.00 98.62 180 ARG A N 1
ATOM 1415 C CA . ARG A 1 180 ? -11.959 -2.731 -4.889 1.00 98.62 180 ARG A CA 1
ATOM 1416 C C . ARG A 1 180 ? -10.782 -3.220 -5.729 1.00 98.62 180 ARG A C 1
ATOM 1418 O O . ARG A 1 180 ? -10.771 -4.375 -6.156 1.00 98.62 180 ARG A O 1
ATOM 1425 N N . GLY A 1 181 ? -9.776 -2.369 -5.932 1.00 98.19 181 GLY A N 1
ATOM 1426 C CA . GLY A 1 181 ? -8.522 -2.760 -6.579 1.00 98.19 181 GLY A CA 1
ATOM 1427 C C . GLY A 1 181 ? -7.808 -3.879 -5.816 1.00 98.19 181 GLY A C 1
ATOM 1428 O O . GLY A 1 181 ? -7.423 -4.890 -6.408 1.00 98.19 181 GLY A O 1
ATOM 1429 N N . LEU A 1 182 ? -7.703 -3.742 -4.493 1.00 98.00 182 LEU A N 1
ATOM 1430 C CA . LEU A 1 182 ? -7.046 -4.726 -3.633 1.00 98.00 182 LEU A CA 1
ATOM 1431 C C . LEU A 1 182 ? -7.803 -6.063 -3.573 1.00 98.00 182 LEU A C 1
ATOM 1433 O O . LEU A 1 182 ? -7.194 -7.126 -3.689 1.00 98.00 182 LEU A O 1
ATOM 1437 N N . GLU A 1 183 ? -9.131 -6.018 -3.457 1.00 98.56 183 GLU A N 1
ATOM 1438 C CA . GLU A 1 183 ? -10.016 -7.185 -3.531 1.00 98.56 183 GLU A CA 1
ATOM 1439 C C . GLU A 1 183 ? -9.841 -7.917 -4.864 1.00 98.56 183 GLU A C 1
ATOM 1441 O O . GLU A 1 183 ? -9.708 -9.144 -4.886 1.00 98.56 183 GLU A O 1
ATOM 1446 N N . ARG A 1 184 ? -9.786 -7.178 -5.980 1.00 98.31 184 ARG A N 1
ATOM 1447 C CA . ARG A 1 184 ? -9.557 -7.776 -7.297 1.00 98.31 184 ARG A CA 1
ATOM 1448 C C . ARG A 1 184 ? -8.182 -8.430 -7.381 1.00 98.31 184 ARG A C 1
ATOM 1450 O O . ARG A 1 184 ? -8.109 -9.559 -7.861 1.00 98.31 184 ARG A O 1
ATOM 1457 N N . GLY A 1 185 ? -7.134 -7.756 -6.905 1.00 97.38 185 GLY A N 1
ATOM 1458 C CA . GLY A 1 185 ? -5.775 -8.300 -6.836 1.00 97.38 185 GLY A CA 1
ATOM 1459 C C . GLY A 1 185 ? -5.715 -9.601 -6.032 1.00 97.38 185 GLY A C 1
ATOM 1460 O O . GLY A 1 185 ? -5.110 -10.576 -6.479 1.00 97.38 185 GLY A O 1
ATOM 1461 N N . ARG A 1 186 ? -6.430 -9.662 -4.903 1.00 97.19 186 ARG A N 1
ATOM 1462 C CA . ARG A 1 186 ? -6.593 -10.889 -4.112 1.00 97.19 186 ARG A CA 1
ATOM 1463 C C . ARG A 1 186 ? -7.323 -11.985 -4.876 1.00 97.19 186 ARG A C 1
ATOM 1465 O O . ARG A 1 186 ? -6.859 -13.121 -4.899 1.00 97.19 186 ARG A O 1
ATOM 1472 N N . ALA A 1 187 ? -8.440 -11.658 -5.523 1.00 97.50 187 ALA A N 1
ATOM 1473 C CA . ALA A 1 187 ? -9.270 -12.624 -6.243 1.00 97.50 187 ALA A CA 1
ATOM 1474 C C . ALA A 1 187 ? -8.539 -13.314 -7.408 1.00 97.50 187 ALA A C 1
ATOM 1476 O O . ALA A 1 187 ? -8.860 -14.451 -7.739 1.00 97.50 187 ALA A O 1
ATOM 1477 N N . ILE A 1 188 ? -7.562 -12.641 -8.025 1.00 96.94 188 ILE A N 1
ATOM 1478 C CA . ILE A 1 188 ? -6.730 -13.204 -9.103 1.00 96.94 188 ILE A CA 1
ATOM 1479 C C . ILE A 1 188 ? -5.374 -13.734 -8.612 1.00 96.94 188 ILE A C 1
ATOM 1481 O O . ILE A 1 188 ? -4.536 -14.105 -9.429 1.00 96.94 188 ILE A O 1
ATOM 1485 N N . GLY A 1 189 ? -5.148 -13.765 -7.294 1.00 95.12 189 GLY A N 1
ATOM 1486 C CA . GLY A 1 189 ? -3.952 -14.342 -6.676 1.00 95.12 189 GLY A CA 1
ATOM 1487 C C . GLY A 1 189 ? -2.702 -13.460 -6.697 1.00 95.12 189 GLY A C 1
ATOM 1488 O O . GLY A 1 189 ? -1.642 -13.924 -6.284 1.00 95.12 189 GLY A O 1
ATOM 1489 N N . TRP A 1 190 ? -2.790 -12.197 -7.129 1.00 95.50 190 TRP A N 1
ATOM 1490 C CA . TRP A 1 190 ? -1.626 -11.300 -7.153 1.00 95.50 190 TRP A CA 1
ATOM 1491 C C . TRP A 1 190 ? -1.100 -11.011 -5.752 1.00 95.50 190 TRP A C 1
ATOM 1493 O O . TRP A 1 190 ? 0.108 -10.979 -5.552 1.00 95.50 190 TRP A O 1
ATOM 1503 N N . VAL A 1 191 ? -2.009 -10.829 -4.794 1.00 95.06 191 VAL A N 1
ATOM 1504 C CA . VAL A 1 191 ? -1.689 -10.446 -3.420 1.00 95.06 191 VAL A CA 1
ATOM 1505 C C . VAL A 1 191 ? -2.604 -11.154 -2.426 1.00 95.06 191 VAL A C 1
ATOM 1507 O O . VAL A 1 191 ? -3.823 -11.126 -2.563 1.00 95.06 191 VAL A O 1
ATOM 1510 N N . ARG A 1 192 ? -2.043 -11.758 -1.380 1.00 93.88 192 ARG A N 1
ATOM 1511 C CA . ARG A 1 192 ? -2.806 -12.348 -0.267 1.00 93.88 192 ARG A CA 1
ATOM 1512 C C . ARG A 1 192 ? -1.936 -12.367 0.982 1.00 93.88 192 ARG A C 1
ATOM 1514 O O . ARG A 1 192 ? -0.754 -12.653 0.863 1.00 93.88 192 ARG A O 1
ATOM 1521 N N . ALA A 1 193 ? -2.491 -12.085 2.161 1.00 94.44 193 ALA A N 1
ATOM 1522 C CA . ALA A 1 193 ? -1.703 -12.215 3.384 1.00 94.44 193 ALA A CA 1
ATOM 1523 C C . ALA A 1 193 ? -1.435 -13.710 3.676 1.00 94.44 193 ALA A C 1
ATOM 1525 O O . ALA A 1 193 ? -2.384 -14.501 3.660 1.00 94.44 193 ALA A O 1
ATOM 1526 N N . PRO A 1 194 ? -0.183 -14.121 3.948 1.00 92.00 194 PRO A N 1
ATOM 1527 C CA . PRO A 1 194 ? 0.159 -15.525 4.173 1.00 92.00 194 PRO A CA 1
ATOM 1528 C C . PRO A 1 194 ? -0.422 -16.024 5.494 1.00 92.00 194 PRO A C 1
ATOM 1530 O O . PRO A 1 194 ? -0.178 -15.412 6.535 1.00 92.00 194 PRO A O 1
ATOM 1533 N N . SER A 1 195 ? -1.174 -17.127 5.486 1.00 84.50 195 SER A N 1
ATOM 1534 C CA . SER A 1 195 ? -1.617 -17.792 6.725 1.00 84.50 195 SER A CA 1
ATOM 1535 C C . SER A 1 195 ? -0.432 -18.364 7.511 1.00 84.50 195 SER A C 1
ATOM 1537 O O . SER A 1 195 ? -0.424 -18.293 8.734 1.00 84.50 195 SER A O 1
ATOM 1539 N N . GLU A 1 196 ? 0.576 -18.870 6.796 1.00 75.88 196 GLU A N 1
ATOM 1540 C CA . GLU A 1 196 ? 1.854 -19.367 7.311 1.00 75.88 196 GLU A CA 1
ATOM 1541 C C . GLU A 1 196 ? 2.970 -19.001 6.316 1.00 75.88 196 GLU A C 1
ATOM 1543 O O . GLU A 1 196 ? 2.715 -18.858 5.117 1.00 75.88 196 GLU A O 1
ATOM 1548 N N . GLY A 1 197 ? 4.205 -18.842 6.801 1.00 79.56 197 GLY A N 1
ATOM 1549 C CA . GLY A 1 197 ? 5.342 -18.422 5.976 1.00 79.56 197 GLY A CA 1
ATOM 1550 C C . GLY A 1 197 ? 5.258 -16.959 5.525 1.00 79.56 197 GLY A C 1
ATOM 1551 O O . GLY A 1 197 ? 4.660 -16.120 6.200 1.00 79.56 197 GLY A O 1
ATOM 1552 N N . GLU A 1 198 ? 5.881 -16.646 4.387 1.00 79.94 198 GLU A N 1
ATOM 1553 C CA . GLU A 1 198 ? 6.057 -15.259 3.924 1.00 79.94 198 GLU A CA 1
ATOM 1554 C C . GLU A 1 198 ? 5.565 -14.999 2.495 1.00 79.94 198 GLU A C 1
ATOM 1556 O O . GLU A 1 198 ? 5.764 -13.911 1.968 1.00 79.94 198 GLU A O 1
ATOM 1561 N N . GLN A 1 199 ? 4.880 -15.953 1.860 1.00 87.94 199 GLN A N 1
ATOM 1562 C CA . GLN A 1 199 ? 4.444 -15.805 0.470 1.00 87.94 199 GLN A CA 1
ATOM 1563 C C . GLN A 1 199 ? 3.165 -14.959 0.342 1.00 87.94 199 GLN A C 1
ATOM 1565 O O . GLN A 1 199 ? 2.083 -15.376 0.760 1.00 87.94 199 GLN A O 1
ATOM 1570 N N . TRP A 1 200 ? 3.259 -13.806 -0.325 1.00 94.06 200 TRP A N 1
ATOM 1571 C CA . TRP A 1 200 ? 2.143 -12.871 -0.521 1.00 94.06 200 TRP A CA 1
ATOM 1572 C C . TRP A 1 200 ? 1.384 -13.096 -1.834 1.00 94.06 200 TRP A C 1
ATOM 1574 O O . TRP A 1 200 ? 1.124 -12.170 -2.601 1.00 94.06 200 TRP A O 1
ATOM 1584 N N . GLY A 1 201 ? 1.003 -14.343 -2.109 1.00 92.56 201 GLY A N 1
ATOM 1585 C CA . GLY A 1 201 ? 0.445 -14.729 -3.406 1.00 92.56 201 GLY A CA 1
ATOM 1586 C C . GLY A 1 201 ? 1.536 -14.809 -4.475 1.00 92.56 201 GLY A C 1
ATOM 1587 O O . GLY A 1 201 ? 2.507 -15.548 -4.309 1.00 92.56 201 GLY A O 1
ATOM 1588 N N . MET A 1 202 ? 1.364 -14.081 -5.579 1.00 93.50 202 MET A N 1
ATOM 1589 C CA . MET A 1 202 ? 2.355 -14.009 -6.662 1.00 93.50 202 MET A CA 1
ATOM 1590 C C . MET A 1 202 ? 3.410 -12.912 -6.458 1.00 93.50 202 MET A C 1
ATOM 1592 O O . MET A 1 202 ? 4.343 -12.825 -7.252 1.00 93.50 202 MET A O 1
ATOM 1596 N N . LEU A 1 203 ? 3.248 -12.055 -5.448 1.00 92.12 203 LEU A N 1
ATOM 1597 C CA . LEU A 1 203 ? 4.194 -10.988 -5.133 1.00 92.12 203 LEU A CA 1
ATOM 1598 C C . LEU A 1 203 ? 5.197 -11.434 -4.068 1.00 92.12 203 LEU A C 1
ATOM 1600 O O . LEU A 1 203 ? 4.813 -11.939 -3.012 1.00 92.12 203 LEU A O 1
ATOM 1604 N N . ASP A 1 204 ? 6.473 -11.156 -4.325 1.00 92.31 204 ASP A N 1
ATOM 1605 C CA . ASP A 1 204 ? 7.508 -11.106 -3.299 1.00 92.31 204 ASP A CA 1
ATOM 1606 C C . ASP A 1 204 ? 7.557 -9.682 -2.730 1.00 92.31 204 ASP A C 1
ATOM 1608 O O . ASP A 1 204 ? 7.969 -8.728 -3.394 1.00 92.31 204 ASP A O 1
ATOM 1612 N N . VAL A 1 205 ? 7.069 -9.523 -1.502 1.00 92.25 205 VAL A N 1
ATOM 1613 C CA . VAL A 1 205 ? 6.950 -8.205 -0.871 1.00 92.25 205 VAL A CA 1
ATOM 1614 C C . VAL A 1 205 ? 8.294 -7.677 -0.369 1.00 92.25 205 VAL A C 1
ATOM 1616 O O . VAL A 1 205 ? 8.464 -6.457 -0.290 1.00 92.25 205 VAL A O 1
ATOM 1619 N N . GLU A 1 206 ? 9.244 -8.555 -0.047 1.00 91.31 206 GLU A N 1
ATOM 1620 C CA . GLU A 1 206 ? 10.581 -8.147 0.391 1.00 91.31 206 GLU A CA 1
ATOM 1621 C C . GLU A 1 206 ? 11.394 -7.656 -0.797 1.00 91.31 206 GLU A C 1
ATOM 1623 O O . GLU A 1 206 ? 11.955 -6.561 -0.741 1.00 91.31 206 GLU A O 1
ATOM 1628 N N . GLN A 1 207 ? 11.353 -8.392 -1.910 1.00 92.69 207 GLN A N 1
ATOM 1629 C CA . GLN A 1 207 ? 11.940 -7.955 -3.172 1.00 92.69 207 GLN A CA 1
ATOM 1630 C C . GLN A 1 207 ? 11.297 -6.647 -3.661 1.00 92.69 207 GLN A C 1
ATOM 1632 O O . GLN A 1 207 ? 12.004 -5.720 -4.059 1.00 92.69 207 GLN A O 1
ATOM 1637 N N . HIS A 1 208 ? 9.966 -6.528 -3.564 1.00 92.56 208 HIS A N 1
ATOM 1638 C CA . HIS A 1 208 ? 9.253 -5.289 -3.889 1.00 92.56 208 HIS A CA 1
ATOM 1639 C C . HIS A 1 208 ? 9.696 -4.118 -2.996 1.00 92.56 208 HIS A C 1
ATOM 1641 O O . HIS A 1 208 ? 9.887 -3.008 -3.485 1.00 92.56 208 HIS A O 1
ATOM 1647 N N . ALA A 1 209 ? 9.856 -4.337 -1.687 1.00 92.38 209 ALA A N 1
ATOM 1648 C CA . ALA A 1 209 ? 10.324 -3.299 -0.769 1.00 92.38 209 ALA A CA 1
ATOM 1649 C C . ALA A 1 209 ? 11.772 -2.891 -1.066 1.00 92.38 209 ALA A C 1
ATOM 1651 O O . ALA A 1 209 ? 12.091 -1.706 -1.016 1.00 92.38 209 ALA A O 1
ATOM 1652 N N . HIS A 1 210 ? 12.629 -3.866 -1.381 1.00 94.62 210 HIS A N 1
ATOM 1653 C CA . HIS A 1 210 ? 14.034 -3.636 -1.679 1.00 94.62 210 HIS A CA 1
ATOM 1654 C C . HIS A 1 210 ? 14.197 -2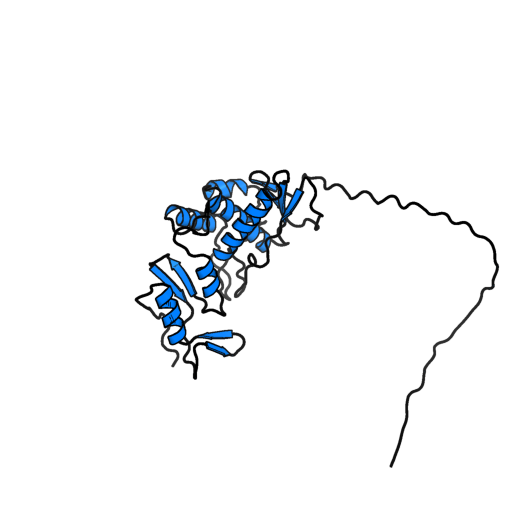.767 -2.922 1.00 94.62 210 HIS A C 1
ATOM 1656 O O . HIS A 1 210 ? 14.756 -1.682 -2.802 1.00 94.62 210 HIS A O 1
ATOM 1662 N N . TYR A 1 211 ? 13.680 -3.193 -4.079 1.00 95.25 211 TYR A N 1
ATOM 1663 C CA . TYR A 1 211 ? 13.856 -2.452 -5.334 1.00 95.25 211 TYR A CA 1
ATOM 1664 C C . TYR A 1 211 ? 12.973 -1.211 -5.454 1.00 95.25 211 TYR A C 1
ATOM 1666 O O . TYR A 1 211 ? 13.313 -0.299 -6.204 1.00 95.25 211 TYR A O 1
ATOM 1674 N N . GLY A 1 212 ? 11.871 -1.139 -4.704 1.00 92.81 212 GLY A N 1
ATOM 1675 C CA . GLY A 1 212 ? 11.042 0.062 -4.637 1.00 92.81 212 GLY A CA 1
ATOM 1676 C C . GLY A 1 212 ? 11.725 1.239 -3.930 1.00 92.81 212 GLY A C 1
ATOM 1677 O O . GLY A 1 212 ? 11.261 2.371 -4.054 1.00 92.81 212 GLY A O 1
ATOM 1678 N N . ASP A 1 213 ? 12.819 1.002 -3.199 1.00 91.88 213 ASP A N 1
ATOM 1679 C CA . ASP A 1 213 ? 13.649 2.063 -2.631 1.00 91.88 213 ASP A CA 1
ATOM 1680 C C . ASP A 1 213 ? 14.409 2.801 -3.748 1.00 91.88 213 ASP A C 1
ATOM 1682 O O . ASP A 1 213 ? 15.076 2.198 -4.594 1.00 91.88 213 ASP A O 1
ATOM 1686 N N . ALA A 1 214 ? 14.367 4.134 -3.718 1.00 90.94 214 ALA A N 1
ATOM 1687 C CA . ALA A 1 214 ? 15.112 4.987 -4.638 1.00 90.94 214 ALA A CA 1
ATOM 1688 C C . ALA A 1 214 ? 16.637 4.765 -4.579 1.00 90.94 214 ALA A C 1
ATOM 1690 O O . ALA A 1 214 ? 17.345 5.077 -5.539 1.00 90.94 214 ALA A O 1
ATOM 1691 N N . LEU A 1 215 ? 17.150 4.221 -3.473 1.00 92.94 215 LEU A N 1
ATOM 1692 C CA . LEU A 1 215 ? 18.553 3.846 -3.294 1.00 92.94 215 LEU A CA 1
ATOM 1693 C C . LEU A 1 215 ? 18.910 2.467 -3.863 1.00 92.94 215 LEU A C 1
ATOM 1695 O O . LEU A 1 215 ? 20.104 2.151 -3.921 1.00 92.94 215 LEU A O 1
ATOM 1699 N N . ASN A 1 216 ? 17.916 1.708 -4.335 1.00 94.25 216 ASN A N 1
ATOM 1700 C CA . ASN A 1 216 ? 18.044 0.355 -4.887 1.00 94.25 216 ASN A CA 1
ATOM 1701 C C . ASN A 1 216 ? 17.328 0.201 -6.248 1.00 94.25 216 ASN A C 1
ATOM 1703 O O . ASN A 1 216 ? 16.919 -0.895 -6.618 1.00 94.25 216 ASN A O 1
ATOM 1707 N N . GLY A 1 217 ? 17.149 1.288 -6.999 1.00 91.94 217 GLY A N 1
ATOM 1708 C CA . GLY A 1 217 ? 16.706 1.225 -8.395 1.00 91.94 217 GLY A CA 1
ATOM 1709 C C . GLY A 1 217 ? 15.323 1.796 -8.687 1.00 91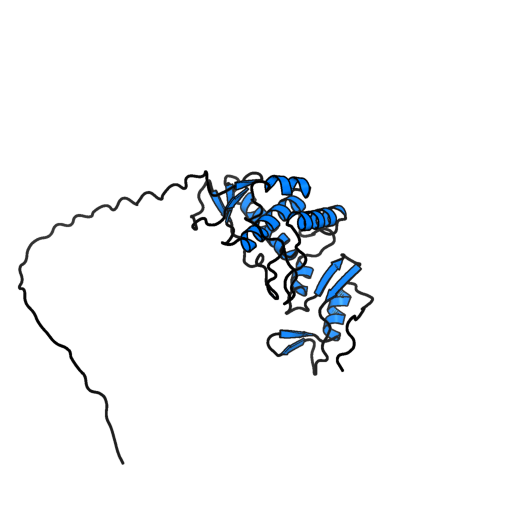.94 217 GLY A C 1
ATOM 1710 O O . GLY A 1 217 ? 15.036 2.026 -9.858 1.00 91.94 217 GLY A O 1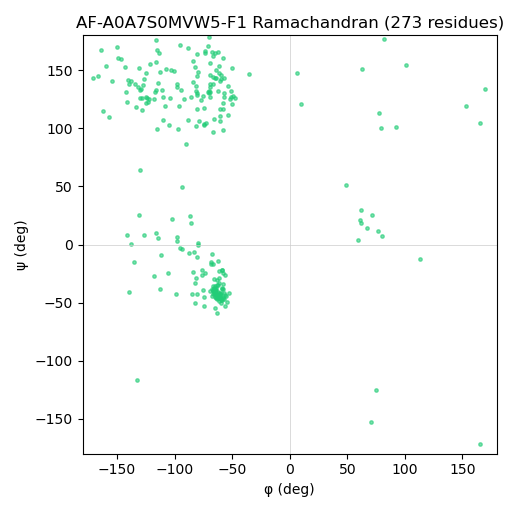
ATOM 1711 N N . ASP A 1 218 ? 14.487 2.079 -7.683 1.00 93.69 218 ASP A N 1
ATOM 1712 C CA . ASP A 1 218 ? 13.129 2.613 -7.898 1.00 93.69 218 ASP A CA 1
ATOM 1713 C C . ASP A 1 218 ? 12.346 1.800 -8.954 1.00 93.69 218 ASP A C 1
ATOM 1715 O O . ASP A 1 218 ? 11.864 2.322 -9.967 1.00 93.69 218 ASP A O 1
ATOM 1719 N N . ALA A 1 219 ? 12.318 0.480 -8.758 1.00 95.12 219 ALA A N 1
ATOM 1720 C CA . ALA A 1 219 ? 11.681 -0.488 -9.638 1.00 95.12 219 ALA A CA 1
ATOM 1721 C C . ALA A 1 219 ? 10.533 -1.206 -8.920 1.00 95.12 219 ALA A C 1
ATOM 1723 O O . ALA A 1 219 ? 10.683 -1.730 -7.818 1.00 95.12 219 ALA A O 1
ATOM 1724 N N . HIS A 1 220 ? 9.380 -1.263 -9.584 1.00 94.81 220 HIS A N 1
ATOM 1725 C CA . HIS A 1 220 ? 8.123 -1.754 -9.030 1.00 94.81 220 HIS A CA 1
ATOM 1726 C C . HIS A 1 220 ? 7.514 -2.803 -9.958 1.00 94.81 220 HIS A C 1
ATOM 1728 O O . HIS A 1 220 ? 7.277 -2.551 -11.144 1.00 94.81 220 HIS A O 1
ATOM 1734 N N . VAL A 1 221 ? 7.215 -3.986 -9.418 1.00 95.25 221 VAL A N 1
ATOM 1735 C CA . VAL A 1 221 ? 6.425 -5.006 -10.122 1.00 95.25 221 VAL A CA 1
ATOM 1736 C C . VAL A 1 221 ? 4.962 -4.559 -10.124 1.00 95.25 221 VAL A C 1
ATOM 1738 O O . VAL A 1 221 ? 4.264 -4.673 -9.120 1.00 95.25 221 VAL A O 1
ATOM 1741 N N . VAL A 1 222 ? 4.488 -4.046 -11.261 1.00 94.81 222 VAL A N 1
ATOM 1742 C CA . VAL A 1 222 ? 3.112 -3.543 -11.426 1.00 94.81 222 VAL A CA 1
ATOM 1743 C C . VAL A 1 222 ? 2.136 -4.693 -11.659 1.00 94.81 222 VAL A C 1
ATOM 1745 O O . VAL A 1 222 ? 1.038 -4.715 -11.105 1.00 94.81 222 VAL A O 1
ATOM 1748 N N . VAL A 1 223 ? 2.537 -5.662 -12.487 1.00 94.88 223 VAL A N 1
ATOM 1749 C CA . VAL A 1 223 ? 1.773 -6.886 -12.743 1.00 94.88 223 VAL A CA 1
ATOM 1750 C C . VAL A 1 223 ? 2.701 -8.080 -12.529 1.00 94.88 223 VAL A C 1
ATOM 1752 O O . VAL A 1 223 ? 3.653 -8.231 -13.303 1.00 94.88 223 VAL A O 1
ATOM 1755 N N . PRO A 1 224 ? 2.433 -8.944 -11.530 1.00 93.75 224 PRO A N 1
ATOM 1756 C CA . PRO A 1 224 ? 3.277 -10.097 -11.235 1.00 93.75 224 PRO A CA 1
ATOM 1757 C C . PRO A 1 224 ? 3.541 -10.958 -12.473 1.00 93.75 224 PRO A C 1
ATOM 1759 O O . PRO A 1 224 ? 2.607 -11.375 -13.165 1.00 93.75 224 PRO A O 1
ATOM 1762 N N . GLY A 1 225 ? 4.824 -11.188 -12.766 1.00 92.12 225 GLY A N 1
ATOM 1763 C CA . GLY A 1 225 ? 5.285 -11.985 -13.906 1.00 92.12 225 GLY A CA 1
ATOM 1764 C C . GLY A 1 225 ? 4.999 -11.388 -15.289 1.00 92.12 225 GLY A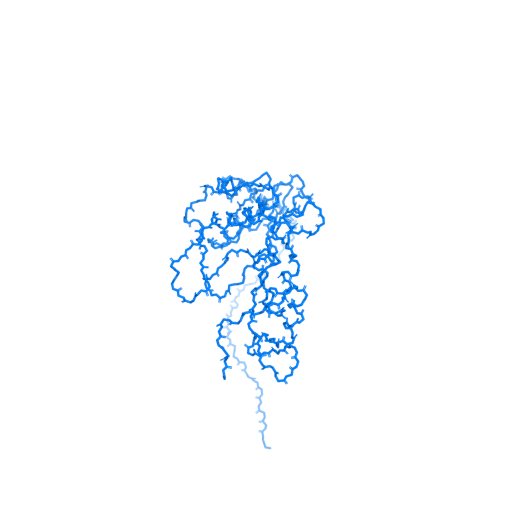 C 1
ATOM 1765 O O . GLY A 1 225 ? 5.049 -12.124 -16.272 1.00 92.12 225 GLY A O 1
ATOM 1766 N N . LYS A 1 226 ? 4.637 -10.098 -15.391 1.00 95.19 226 LYS A N 1
ATOM 1767 C CA . LYS A 1 226 ? 4.302 -9.469 -16.685 1.00 95.19 226 LYS A CA 1
ATOM 1768 C C . LYS A 1 226 ? 4.826 -8.055 -16.883 1.00 95.19 226 LYS A C 1
ATOM 1770 O O . LYS A 1 226 ? 5.197 -7.723 -18.002 1.00 95.19 226 LYS A O 1
ATOM 1775 N N . LEU A 1 227 ? 4.773 -7.200 -15.861 1.00 96.81 227 LEU A N 1
ATOM 1776 C CA . LEU A 1 227 ? 5.079 -5.779 -16.028 1.00 96.81 227 LEU A CA 1
ATOM 1777 C C . LEU A 1 227 ? 5.845 -5.234 -14.830 1.00 96.81 227 LEU A C 1
ATOM 1779 O O . LEU A 1 227 ? 5.344 -5.254 -13.705 1.00 96.81 227 LEU A O 1
ATOM 1783 N N . VAL A 1 228 ? 7.020 -4.682 -15.116 1.00 97.06 228 VAL A N 1
ATOM 1784 C CA . VAL A 1 228 ? 7.853 -3.924 -14.182 1.00 97.06 228 VAL A CA 1
ATOM 1785 C C . VAL A 1 228 ? 7.946 -2.490 -14.693 1.00 97.06 228 VAL A C 1
ATOM 1787 O O . VAL A 1 228 ? 8.181 -2.266 -15.881 1.00 97.06 228 VAL A O 1
ATOM 1790 N N . ALA A 1 229 ? 7.749 -1.523 -13.803 1.00 96.50 229 ALA A N 1
ATOM 1791 C CA . ALA A 1 229 ? 7.992 -0.112 -14.066 1.00 96.50 229 ALA A CA 1
ATOM 1792 C C . ALA A 1 229 ? 9.196 0.332 -13.241 1.00 96.50 229 ALA A C 1
ATOM 1794 O O . ALA A 1 229 ? 9.273 0.025 -12.057 1.00 96.50 229 ALA A O 1
ATOM 1795 N N . PHE A 1 230 ? 10.136 1.037 -13.857 1.00 95.38 230 PHE A N 1
ATOM 1796 C CA . PHE A 1 230 ? 11.347 1.478 -13.177 1.00 95.38 230 PHE A CA 1
ATOM 1797 C C . PHE A 1 230 ? 11.853 2.793 -13.753 1.00 95.38 230 PHE A C 1
ATOM 1799 O O . PHE A 1 230 ? 11.512 3.186 -14.879 1.00 95.38 230 PHE A O 1
ATOM 1806 N N . ARG A 1 231 ? 12.682 3.486 -12.977 1.00 90.94 231 ARG A N 1
ATOM 1807 C CA . ARG A 1 231 ? 13.314 4.727 -13.412 1.00 90.94 231 ARG A CA 1
ATOM 1808 C C . ARG A 1 231 ? 14.351 4.463 -14.509 1.00 90.94 231 ARG A C 1
ATOM 1810 O O . ARG A 1 231 ? 15.188 3.579 -14.406 1.00 90.94 231 ARG A O 1
ATOM 1817 N N . GLY A 1 232 ? 14.344 5.284 -15.561 1.00 90.62 232 GLY A N 1
ATOM 1818 C CA . GLY A 1 232 ? 15.270 5.107 -16.685 1.00 90.62 232 GLY A CA 1
ATOM 1819 C C . GLY A 1 232 ? 16.759 5.210 -16.287 1.00 90.62 232 GLY A C 1
ATOM 1820 O O . GLY A 1 232 ? 17.108 6.099 -15.495 1.00 90.62 232 GLY A O 1
ATOM 1821 N N . PRO A 1 233 ? 17.640 4.364 -16.862 1.00 92.69 233 PRO A N 1
ATOM 1822 C CA . PRO A 1 233 ? 19.077 4.387 -16.586 1.00 92.69 233 PRO A CA 1
ATOM 1823 C C . PRO A 1 233 ? 19.721 5.718 -16.974 1.00 92.69 233 PRO A C 1
ATOM 1825 O O . PRO A 1 233 ? 19.235 6.423 -17.864 1.00 92.69 233 PRO A O 1
ATOM 1828 N N . GLN A 1 234 ? 20.825 6.042 -16.306 1.00 90.88 234 GLN A N 1
ATOM 1829 C CA . GLN A 1 234 ? 21.689 7.177 -16.621 1.00 90.88 234 GLN A CA 1
ATOM 1830 C C . GLN A 1 234 ? 23.006 6.688 -17.234 1.00 90.88 234 GLN A C 1
ATOM 1832 O O . GLN A 1 234 ? 23.460 5.579 -16.947 1.00 90.88 234 GLN A O 1
ATOM 1837 N N . ASP A 1 235 ? 23.604 7.518 -18.086 1.00 90.12 235 ASP A N 1
ATOM 1838 C CA . ASP A 1 235 ? 24.940 7.268 -18.622 1.00 90.12 235 ASP A CA 1
ATOM 1839 C C . ASP A 1 235 ? 25.973 7.721 -17.584 1.00 90.12 235 ASP A C 1
ATOM 1841 O O . ASP A 1 235 ? 26.169 8.917 -17.358 1.00 90.12 235 ASP A O 1
ATOM 1845 N N . LEU A 1 236 ? 26.544 6.755 -16.863 1.00 89.62 236 LEU A N 1
ATOM 1846 C CA . LEU A 1 236 ? 27.476 7.007 -15.767 1.00 89.62 236 LEU A CA 1
ATOM 1847 C C . LEU A 1 236 ? 28.914 6.852 -16.261 1.00 89.62 236 LEU A C 1
ATOM 1849 O O . LEU A 1 236 ? 29.241 5.889 -16.949 1.00 89.62 236 LEU A O 1
ATOM 1853 N N . ALA A 1 237 ? 29.799 7.760 -15.843 1.00 85.38 237 ALA A N 1
ATOM 1854 C CA . ALA A 1 237 ? 31.211 7.715 -16.228 1.00 85.38 237 ALA A CA 1
ATOM 1855 C C . ALA A 1 237 ? 31.927 6.436 -15.746 1.00 85.38 237 ALA A C 1
ATOM 1857 O O . ALA A 1 237 ? 32.844 5.952 -16.410 1.00 85.38 237 ALA A O 1
ATOM 1858 N N . CYS A 1 238 ? 31.530 5.897 -14.589 1.00 85.56 238 CYS A N 1
ATOM 1859 C CA . CYS A 1 238 ? 31.992 4.612 -14.077 1.00 85.56 238 CYS A CA 1
ATOM 1860 C C . CYS A 1 238 ? 31.024 4.043 -13.024 1.00 85.56 238 CYS A C 1
ATOM 1862 O O . CYS A 1 238 ? 30.344 4.794 -12.325 1.00 85.56 238 CYS A O 1
ATOM 1864 N N . GLY A 1 239 ? 31.017 2.713 -12.885 1.00 90.38 239 GLY A N 1
ATOM 1865 C CA . GLY A 1 239 ? 30.270 1.997 -11.849 1.00 90.38 239 GLY A CA 1
ATOM 1866 C C . GLY A 1 239 ? 28.783 1.774 -12.148 1.00 90.38 239 GLY A C 1
ATOM 1867 O O . GLY A 1 239 ? 28.246 2.209 -13.166 1.00 90.38 239 GLY A O 1
ATOM 1868 N N . ASP A 1 240 ? 28.128 1.064 -11.230 1.00 93.31 240 ASP A N 1
ATOM 1869 C CA . ASP A 1 240 ? 26.708 0.708 -11.330 1.00 93.31 240 ASP A CA 1
ATOM 1870 C C . ASP A 1 240 ? 25.773 1.808 -10.832 1.00 93.31 240 ASP A C 1
ATOM 1872 O O . ASP A 1 240 ? 24.622 1.890 -11.264 1.00 93.31 240 ASP A O 1
ATOM 1876 N N . PHE A 1 241 ? 26.270 2.681 -9.959 1.00 94.25 241 PHE A N 1
ATOM 1877 C CA . PHE A 1 241 ? 25.515 3.809 -9.443 1.00 94.25 241 PHE A CA 1
ATOM 1878 C C . PHE A 1 241 ? 26.405 5.022 -9.172 1.00 94.25 241 PHE A C 1
ATOM 1880 O O . PHE A 1 241 ? 27.617 4.905 -8.987 1.00 94.25 241 PHE A O 1
ATOM 1887 N N . SER A 1 242 ? 25.778 6.193 -9.114 1.00 93.19 242 SER A N 1
ATOM 1888 C CA . SER A 1 242 ? 26.395 7.444 -8.680 1.00 93.19 242 SER A CA 1
ATOM 1889 C C . SER A 1 242 ? 25.433 8.213 -7.780 1.00 93.19 242 SER A C 1
ATOM 1891 O O . SER A 1 242 ? 24.230 8.252 -8.039 1.00 93.19 242 SER A O 1
ATOM 1893 N N . ASP A 1 243 ? 25.965 8.830 -6.727 1.00 91.88 243 ASP A N 1
ATOM 1894 C CA . ASP A 1 243 ? 25.215 9.733 -5.858 1.00 91.88 243 ASP A CA 1
ATOM 1895 C C . ASP A 1 243 ? 25.484 11.176 -6.313 1.00 91.88 243 ASP A C 1
ATOM 1897 O O . ASP A 1 243 ? 26.522 11.763 -6.005 1.00 91.88 243 ASP A O 1
ATOM 1901 N N . ALA A 1 244 ? 24.553 11.749 -7.079 1.00 79.56 244 ALA A N 1
ATOM 1902 C CA . ALA A 1 244 ? 24.679 13.078 -7.674 1.00 79.56 244 ALA A CA 1
ATOM 1903 C C . ALA A 1 244 ? 23.433 13.923 -7.384 1.00 79.56 244 ALA A C 1
ATOM 1905 O O . ALA A 1 244 ? 22.305 13.467 -7.538 1.00 79.56 244 ALA A O 1
ATOM 1906 N N . GLY A 1 245 ? 23.615 15.176 -6.950 1.00 75.69 245 GLY A N 1
ATOM 1907 C CA . GLY A 1 245 ? 22.496 16.106 -6.735 1.00 75.69 245 GLY A CA 1
ATOM 1908 C C . GLY A 1 245 ? 21.486 15.663 -5.666 1.00 75.69 245 GLY A C 1
ATOM 1909 O O . GLY A 1 245 ? 20.306 15.981 -5.779 1.00 75.69 245 GLY A O 1
ATOM 1910 N N . GLY A 1 246 ? 21.928 14.908 -4.654 1.00 82.19 246 GLY A N 1
ATOM 1911 C CA . GLY A 1 246 ? 21.063 14.411 -3.577 1.00 82.19 246 GLY A CA 1
ATOM 1912 C C . GLY A 1 246 ? 20.181 13.222 -3.967 1.00 82.19 246 GLY A C 1
ATOM 1913 O O . GLY A 1 246 ? 19.276 12.870 -3.217 1.00 82.19 246 GLY A O 1
ATOM 1914 N N . ARG A 1 247 ? 20.436 12.599 -5.122 1.00 85.69 247 ARG A N 1
ATOM 1915 C CA . ARG A 1 247 ? 19.751 11.386 -5.570 1.00 85.69 247 ARG A CA 1
ATOM 1916 C C . ARG A 1 247 ? 20.755 10.337 -6.027 1.00 85.69 247 ARG A C 1
ATOM 1918 O O . ARG A 1 247 ? 21.820 10.677 -6.539 1.00 85.69 247 ARG A O 1
ATOM 1925 N N . ARG A 1 248 ? 20.371 9.069 -5.902 1.00 92.50 248 ARG A N 1
ATOM 1926 C CA . ARG A 1 248 ? 21.087 7.973 -6.546 1.00 92.50 248 ARG A CA 1
ATOM 1927 C C . ARG A 1 248 ? 20.623 7.812 -7.990 1.00 92.50 248 ARG A C 1
ATOM 1929 O O . ARG A 1 248 ? 19.439 7.970 -8.319 1.00 92.50 248 ARG A O 1
ATOM 1936 N N . GLU A 1 249 ? 21.577 7.544 -8.861 1.00 93.25 249 GLU A N 1
ATOM 1937 C CA . GLU A 1 249 ? 21.392 7.251 -10.276 1.00 93.25 249 GLU A CA 1
ATOM 1938 C C . GLU A 1 249 ? 22.042 5.913 -10.596 1.00 93.25 249 GLU A C 1
ATOM 1940 O O . GLU A 1 249 ? 23.048 5.571 -9.984 1.00 93.25 249 GLU A O 1
ATOM 1945 N N . PHE A 1 250 ? 21.480 5.176 -11.552 1.00 95.06 250 PHE A N 1
ATOM 1946 C CA . PHE A 1 250 ? 21.904 3.815 -11.870 1.00 95.06 250 PHE A CA 1
ATOM 1947 C C . PHE A 1 250 ? 22.233 3.665 -13.349 1.00 95.06 250 PHE A C 1
ATOM 1949 O O . PHE A 1 250 ? 21.548 4.237 -14.205 1.00 95.06 250 PHE A O 1
ATOM 1956 N N . SER A 1 251 ? 23.266 2.876 -13.634 1.00 95.06 251 SER A N 1
ATOM 1957 C CA . SER A 1 251 ? 23.679 2.534 -14.991 1.00 95.06 251 SER A CA 1
ATOM 1958 C C . SER A 1 251 ? 22.703 1.542 -15.636 1.00 95.06 251 SER A C 1
ATOM 1960 O O . SER A 1 251 ? 21.907 0.878 -14.969 1.00 95.06 251 SER A O 1
ATOM 1962 N N . ALA A 1 252 ? 22.783 1.387 -16.959 1.00 94.56 252 ALA A N 1
ATOM 1963 C CA . ALA A 1 252 ? 22.064 0.312 -17.644 1.00 94.56 252 ALA A CA 1
ATOM 1964 C C . ALA A 1 252 ? 22.539 -1.089 -17.203 1.00 94.56 252 ALA A C 1
ATOM 1966 O O . ALA A 1 252 ? 21.737 -2.019 -17.188 1.00 94.56 252 ALA A O 1
ATOM 1967 N N . GLY A 1 253 ? 23.815 -1.233 -16.817 1.00 95.06 253 GLY A N 1
ATOM 1968 C CA . GLY A 1 253 ? 24.385 -2.490 -16.321 1.00 95.06 253 GLY A CA 1
ATOM 1969 C C . GLY A 1 253 ? 23.767 -2.930 -14.994 1.00 95.06 253 GLY A C 1
ATOM 1970 O O . GLY A 1 253 ? 23.390 -4.091 -14.858 1.00 95.06 253 GLY A O 1
ATOM 1971 N N . TYR A 1 254 ? 23.552 -1.985 -14.074 1.00 95.88 254 TYR A N 1
ATOM 1972 C CA . TYR A 1 254 ? 22.832 -2.235 -12.825 1.00 95.88 254 TYR A CA 1
ATOM 1973 C C . TYR A 1 254 ? 21.431 -2.798 -13.085 1.00 95.88 254 TYR A C 1
ATOM 1975 O O . TYR A 1 254 ? 21.075 -3.867 -12.588 1.00 95.88 254 TYR A O 1
ATOM 1983 N N . TYR A 1 255 ? 20.646 -2.111 -13.925 1.00 96.50 255 TYR A N 1
ATOM 1984 C CA . TYR A 1 255 ? 19.297 -2.573 -14.244 1.00 96.50 255 TYR A CA 1
ATOM 1985 C C . TYR A 1 255 ? 19.292 -3.887 -15.015 1.00 96.50 255 TYR A C 1
ATOM 1987 O O . TYR A 1 255 ? 18.357 -4.653 -14.841 1.00 96.50 255 TYR A O 1
ATOM 1995 N N . ALA A 1 256 ? 20.306 -4.193 -15.829 1.00 95.19 256 ALA A N 1
ATOM 1996 C CA . ALA A 1 256 ? 20.387 -5.495 -16.487 1.00 95.19 256 ALA A CA 1
ATOM 1997 C C . ALA A 1 256 ? 20.407 -6.646 -15.465 1.00 95.19 256 ALA A C 1
ATOM 1999 O O . ALA A 1 256 ? 19.736 -7.652 -15.683 1.00 95.19 256 ALA A O 1
ATOM 2000 N N . GLY A 1 257 ? 21.103 -6.472 -14.333 1.00 94.94 257 GLY A N 1
ATOM 2001 C CA . GLY A 1 257 ? 21.076 -7.422 -13.217 1.00 94.94 257 GLY A CA 1
ATOM 2002 C C . GLY A 1 257 ? 19.696 -7.514 -12.564 1.00 94.94 257 GLY A C 1
ATOM 2003 O O . GLY A 1 257 ? 19.100 -8.588 -12.534 1.00 94.94 257 GLY A O 1
ATOM 2004 N N . VAL A 1 258 ? 19.144 -6.375 -12.133 1.00 95.25 258 VAL A N 1
ATOM 2005 C CA . VAL A 1 258 ? 17.823 -6.313 -11.475 1.00 95.25 258 VAL A CA 1
ATOM 2006 C C . VAL A 1 258 ? 16.720 -6.910 -12.356 1.00 95.25 258 VAL A C 1
ATOM 2008 O O . VAL A 1 258 ? 15.917 -7.723 -11.909 1.00 95.25 258 VAL A O 1
ATOM 2011 N N . LEU A 1 259 ? 16.681 -6.536 -13.633 1.00 96.25 259 LEU A N 1
ATOM 2012 C CA . LEU A 1 259 ? 15.678 -7.007 -14.584 1.00 96.25 259 LEU A CA 1
ATOM 2013 C C . LEU A 1 259 ? 15.828 -8.505 -14.873 1.00 96.25 259 LEU A C 1
ATOM 2015 O O . LEU A 1 259 ? 14.814 -9.189 -15.002 1.00 96.25 259 LEU A O 1
ATOM 2019 N N . ALA A 1 260 ? 17.057 -9.032 -14.918 1.00 95.56 260 ALA A N 1
ATOM 2020 C CA . ALA A 1 260 ? 17.288 -10.468 -15.047 1.00 95.56 260 ALA A CA 1
ATOM 2021 C C . ALA A 1 260 ? 16.778 -11.242 -13.819 1.00 95.56 260 ALA A C 1
ATOM 2023 O O . ALA A 1 260 ? 16.119 -12.269 -13.985 1.00 95.56 260 ALA A O 1
ATOM 2024 N N . GLU A 1 261 ? 17.012 -10.734 -12.605 1.00 94.44 261 GLU A N 1
ATOM 2025 C CA . GLU A 1 261 ? 16.483 -11.320 -11.362 1.00 94.44 261 GLU A CA 1
ATOM 2026 C C . GLU A 1 261 ? 14.947 -11.305 -11.318 1.00 94.44 261 GLU A C 1
ATOM 2028 O O . GLU A 1 261 ? 14.327 -12.258 -10.846 1.00 94.44 261 GLU A O 1
ATOM 2033 N N . LEU A 1 262 ? 14.323 -10.265 -11.879 1.00 93.94 262 LEU A N 1
ATOM 2034 C CA . LEU A 1 262 ? 12.867 -10.152 -12.026 1.00 93.94 262 LEU A CA 1
ATOM 2035 C C . LEU A 1 262 ? 12.301 -10.944 -13.223 1.00 93.94 262 LEU A C 1
ATOM 2037 O O . LEU A 1 262 ? 11.089 -10.925 -13.451 1.00 93.94 262 LEU A O 1
ATOM 2041 N N . GLY A 1 263 ? 13.147 -11.632 -13.999 1.00 95.06 263 GLY A N 1
ATOM 2042 C CA . GLY A 1 263 ? 12.737 -12.441 -15.150 1.00 95.06 263 GLY A CA 1
ATOM 2043 C C . GLY A 1 263 ? 12.260 -11.634 -16.364 1.00 95.06 263 GLY A C 1
ATOM 2044 O O . GLY A 1 263 ? 11.463 -12.131 -17.159 1.00 95.06 263 GLY A O 1
ATOM 2045 N N . VAL A 1 264 ? 12.709 -10.386 -16.512 1.00 96.81 264 VAL A N 1
ATOM 2046 C CA . VAL A 1 264 ? 12.333 -9.499 -17.621 1.00 96.81 264 VAL A CA 1
ATOM 2047 C C . VAL A 1 264 ? 13.146 -9.830 -18.876 1.00 96.81 264 VAL A C 1
ATOM 2049 O O . VAL A 1 264 ? 14.372 -9.895 -18.838 1.00 96.81 264 VAL A O 1
ATOM 2052 N N . THR A 1 265 ? 12.458 -9.988 -20.009 1.00 96.81 265 THR A N 1
ATOM 2053 C CA . THR A 1 265 ? 13.064 -10.294 -21.319 1.00 96.81 265 THR A CA 1
ATOM 2054 C C . THR A 1 265 ? 13.091 -9.107 -22.277 1.00 96.81 265 THR A C 1
ATOM 2056 O O . THR A 1 265 ? 13.940 -9.052 -23.163 1.00 96.81 265 THR A O 1
ATOM 2059 N N . ASP A 1 266 ? 12.183 -8.149 -22.095 1.00 96.56 266 ASP A N 1
ATOM 2060 C CA . ASP A 1 266 ? 11.952 -7.050 -23.027 1.00 96.56 266 ASP A CA 1
ATOM 2061 C C . ASP A 1 266 ? 11.836 -5.722 -22.274 1.00 96.56 266 ASP A C 1
ATOM 2063 O O . ASP A 1 266 ? 11.185 -5.633 -21.231 1.00 96.56 266 ASP A O 1
ATOM 2067 N N . VAL A 1 267 ? 12.447 -4.668 -22.822 1.00 95.31 267 VAL A N 1
ATOM 2068 C CA . VAL A 1 267 ? 12.429 -3.319 -22.241 1.00 95.31 267 VAL A CA 1
ATOM 2069 C C . VAL A 1 267 ? 11.855 -2.335 -23.247 1.00 95.31 267 VAL A C 1
ATOM 2071 O O . VAL A 1 267 ? 12.359 -2.189 -24.360 1.00 95.31 267 VAL A O 1
ATOM 2074 N N . VAL A 1 268 ? 10.824 -1.604 -22.826 1.00 94.50 268 VAL A N 1
ATOM 2075 C CA . VAL A 1 268 ? 10.224 -0.522 -23.610 1.00 94.50 268 VAL A CA 1
ATOM 2076 C C . VAL A 1 268 ? 10.595 0.813 -22.980 1.00 94.50 268 VAL A C 1
ATOM 2078 O O . VAL A 1 268 ? 10.238 1.102 -21.840 1.00 94.50 268 VAL A O 1
ATOM 2081 N N . ARG A 1 269 ? 11.294 1.660 -23.737 1.00 91.44 269 ARG A N 1
ATOM 2082 C CA . ARG A 1 269 ? 11.623 3.027 -23.327 1.00 91.44 269 ARG A CA 1
ATOM 2083 C C . ARG A 1 269 ? 10.595 4.000 -23.905 1.00 91.44 269 ARG A C 1
ATOM 2085 O O . ARG A 1 269 ? 10.486 4.122 -25.119 1.00 91.44 269 ARG A O 1
ATOM 2092 N N . LEU A 1 270 ? 9.878 4.714 -23.035 1.00 88.81 270 LEU A N 1
ATOM 2093 C CA . LEU A 1 270 ? 8.857 5.690 -23.440 1.00 88.81 270 LEU A CA 1
ATOM 2094 C C . LEU A 1 270 ? 9.432 7.072 -23.816 1.00 88.81 270 LEU A C 1
ATOM 2096 O O . LEU A 1 270 ? 9.087 7.575 -24.885 1.00 88.81 270 LEU A O 1
ATOM 2100 N N . PRO A 1 271 ? 10.298 7.719 -23.003 1.00 79.88 271 PRO A N 1
ATOM 2101 C CA . PRO A 1 271 ? 10.867 9.008 -23.384 1.00 79.88 271 PRO A CA 1
ATOM 2102 C C . PRO A 1 271 ? 12.040 8.831 -24.364 1.00 79.88 271 PRO A C 1
ATOM 2104 O O . PRO A 1 271 ? 12.838 7.901 -24.196 1.00 79.88 271 PRO A O 1
ATOM 2107 N N . PRO A 1 272 ? 12.225 9.745 -25.334 1.00 69.38 272 PRO A N 1
ATOM 2108 C CA . PRO A 1 272 ? 13.382 9.710 -26.225 1.00 69.38 272 PRO A CA 1
ATOM 2109 C C . PRO A 1 272 ? 14.717 9.785 -25.446 1.00 69.38 272 PRO A C 1
ATOM 2111 O O . PRO A 1 272 ? 14.742 10.182 -24.270 1.00 69.38 272 PRO A O 1
ATOM 2114 N N . PRO A 1 273 ? 15.846 9.377 -26.060 1.00 62.06 273 PRO A N 1
ATOM 2115 C CA . PRO A 1 273 ? 17.183 9.661 -25.543 1.00 62.06 273 PRO A CA 1
ATOM 2116 C C . PRO A 1 273 ? 17.293 11.136 -25.159 1.00 62.06 273 PRO A C 1
ATOM 2118 O O . PRO A 1 273 ? 16.978 12.004 -25.971 1.00 62.06 273 PRO A O 1
ATOM 2121 N N . ARG A 1 274 ? 17.702 11.426 -23.918 1.00 59.50 274 ARG A N 1
ATOM 2122 C CA . ARG A 1 274 ? 18.192 12.768 -23.599 1.00 59.50 274 ARG A CA 1
ATOM 2123 C C . ARG A 1 274 ? 19.564 12.832 -24.267 1.00 59.50 274 ARG A C 1
ATOM 2125 O O . ARG A 1 274 ? 20.443 12.079 -23.857 1.00 59.50 274 ARG A O 1
ATOM 2132 N N . GLY A 1 275 ? 19.636 13.552 -25.386 1.00 43.69 275 GLY A N 1
ATOM 2133 C CA . GLY A 1 275 ? 20.882 13.811 -26.107 1.00 43.69 275 GLY A CA 1
ATOM 2134 C C . GLY A 1 275 ? 21.780 14.786 -25.366 1.00 43.69 275 GLY A C 1
ATOM 2135 O O . GLY A 1 275 ? 21.301 15.396 -24.381 1.00 43.69 275 GLY A O 1
#

Foldseek 3Di:
DDDDDDDDDDDDDDDDDDDDDDDDDDDDDDPPDPDPDPDPPDPPAWADLDVLETEGEPDDDDDADLAEDEDEQPPLLADDALAPFGDQTDPLSLLSLLVRVVCVCVVRVRYRYYHYFYDDQSSVQNSLLSVLLCCCQPVVDALVVSVVSCPVDDPVSHFFGADRDPDDGPDGHHSSNVRNVSNVCVVVQVAHHDPDDQDGGLDDSVLQVQCCDQQNFVKHDPDRPPDIDTDDADDDPDDQWDCPPNGIGGHPVSVVVVCVVSVHDDDDDDDDDPD

Secondary structure (DSSP, 8-state):
--------------------------------PPPPP-----SSSEEEEETTEEEEESPPP----SSEEEE---GGG----SSS---PPPHHHHHHHHHHHHHHHHH-TTSEEEEEEPSSHHHHHHHHHHHHHHHHHTS---HHHHHHHTTTS-TTTS--B--S-SSPP---B-HHHHHHHHHHHHHTTS----SSSS-BTTB-HHHHHHHTSGGGT-EEEEETTTEEEEPPP---SSSSEEEETTEEEE-HHHHHHHHHHTT-------SPP--

Mean predicted aligned error: 11.2 Å